Protein AF-A0A452QUZ2-F1 (afdb_monomer_lite)

Structure (mmCIF, N/CA/C/O backbone):
data_AF-A0A452QUZ2-F1
#
_entry.id   AF-A0A452QUZ2-F1
#
loop_
_atom_site.group_PDB
_atom_site.id
_atom_site.type_symbol
_atom_site.label_atom_id
_atom_site.label_alt_id
_atom_site.label_comp_id
_atom_site.label_asym_id
_atom_site.label_entity_id
_atom_site.label_seq_id
_atom_site.pdbx_PDB_ins_code
_atom_site.Cartn_x
_atom_site.Cartn_y
_atom_site.Cartn_z
_atom_site.occupancy
_atom_site.B_iso_or_equiv
_atom_site.auth_seq_id
_atom_site.auth_comp_id
_atom_site.auth_asym_id
_atom_site.auth_atom_id
_atom_site.pdbx_PDB_model_num
ATOM 1 N N . VAL A 1 1 ? -25.280 5.004 3.670 1.00 51.22 1 VAL A N 1
ATOM 2 C CA . VAL A 1 1 ? -24.008 4.289 3.932 1.00 51.22 1 VAL A CA 1
ATOM 3 C C . VAL A 1 1 ? -24.316 3.047 4.763 1.00 51.22 1 VAL A C 1
ATOM 5 O O . VAL A 1 1 ? -24.895 3.190 5.831 1.00 51.22 1 VAL A O 1
ATOM 8 N N . ALA A 1 2 ? -24.003 1.850 4.257 1.00 71.50 2 ALA A N 1
ATOM 9 C CA . ALA A 1 2 ? -24.338 0.555 4.874 1.00 71.50 2 ALA A CA 1
ATOM 10 C C . ALA A 1 2 ? -23.272 0.028 5.867 1.00 71.50 2 ALA A C 1
ATOM 12 O O . ALA A 1 2 ? -23.373 -1.095 6.349 1.00 71.50 2 ALA A O 1
ATOM 13 N N . THR A 1 3 ? -22.250 0.828 6.191 1.00 80.44 3 THR A N 1
ATOM 14 C CA . THR A 1 3 ? -21.077 0.397 6.977 1.00 80.44 3 THR A CA 1
ATOM 15 C C . THR A 1 3 ? -21.368 0.127 8.454 1.00 80.44 3 THR A C 1
ATOM 17 O O . THR A 1 3 ? -20.580 -0.557 9.098 1.00 80.44 3 THR A O 1
ATOM 20 N N . PHE A 1 4 ? -22.494 0.620 8.981 1.00 86.00 4 PHE A N 1
ATOM 21 C CA . PHE A 1 4 ? -22.922 0.415 10.372 1.00 86.00 4 PHE A CA 1
ATOM 22 C C . PHE A 1 4 ? -23.740 -0.867 10.589 1.00 86.00 4 PHE A C 1
ATOM 24 O O . PHE A 1 4 ? -24.159 -1.145 11.713 1.00 86.00 4 PHE A O 1
ATOM 31 N N . ALA A 1 5 ? -24.001 -1.645 9.535 1.00 89.69 5 ALA A N 1
ATOM 32 C CA . ALA A 1 5 ? -24.696 -2.917 9.671 1.00 89.69 5 ALA A CA 1
ATOM 33 C C . ALA A 1 5 ? -23.846 -3.923 10.464 1.00 89.69 5 ALA A C 1
ATOM 35 O O . ALA A 1 5 ? -22.633 -4.014 10.276 1.00 89.69 5 ALA A O 1
ATOM 36 N N . LEU A 1 6 ? -24.490 -4.738 11.308 1.00 88.56 6 LEU A N 1
ATOM 37 C CA . LEU A 1 6 ? -23.801 -5.771 12.097 1.00 88.56 6 LEU A CA 1
ATOM 38 C C . LEU A 1 6 ? -23.130 -6.846 11.229 1.00 88.56 6 LEU A C 1
ATOM 40 O O . LEU A 1 6 ? -22.200 -7.500 11.684 1.00 88.56 6 LEU A O 1
ATOM 44 N N . THR A 1 7 ? -23.555 -7.000 9.975 1.00 90.75 7 THR A N 1
ATOM 45 C CA . THR A 1 7 ? -22.904 -7.870 8.984 1.00 90.75 7 THR A CA 1
ATOM 46 C C . THR A 1 7 ? -21.506 -7.389 8.581 1.00 90.75 7 THR A C 1
ATOM 48 O O . THR A 1 7 ? -20.753 -8.164 8.005 1.00 90.75 7 THR A O 1
ATOM 51 N N . ASN A 1 8 ? -21.149 -6.141 8.898 1.00 92.00 8 ASN A N 1
ATOM 52 C CA . ASN A 1 8 ? -19.832 -5.540 8.677 1.00 92.00 8 ASN A CA 1
ATOM 53 C C . ASN A 1 8 ? -19.102 -5.241 10.005 1.00 92.00 8 ASN A C 1
ATOM 55 O O . ASN A 1 8 ? -18.219 -4.387 10.067 1.00 92.00 8 ASN A O 1
ATOM 59 N N . ALA A 1 9 ? -19.500 -5.895 11.101 1.00 91.38 9 ALA A N 1
ATOM 60 C CA . ALA A 1 9 ? -18.928 -5.670 12.422 1.00 91.38 9 ALA A CA 1
ATOM 61 C C . ALA A 1 9 ? -18.363 -6.966 13.012 1.00 91.38 9 ALA A C 1
ATOM 63 O O . ALA A 1 9 ? -19.002 -8.015 12.975 1.00 91.38 9 ALA A O 1
ATOM 64 N N . ALA A 1 10 ? -17.185 -6.865 13.628 1.00 92.88 10 ALA A N 1
ATOM 65 C CA . ALA A 1 10 ? -16.580 -7.937 14.409 1.00 92.88 10 ALA A CA 1
ATOM 66 C C . ALA A 1 10 ? -16.364 -7.465 15.859 1.00 92.88 10 ALA A C 1
ATOM 68 O O . ALA A 1 10 ? -15.889 -6.343 16.071 1.00 92.88 10 ALA A O 1
ATOM 69 N N . PRO A 1 11 ? -16.712 -8.277 16.873 1.00 93.94 11 PRO A N 1
ATOM 70 C CA . PRO A 1 11 ? -16.519 -7.894 18.266 1.00 93.94 11 PRO A CA 1
ATOM 71 C C . PRO A 1 11 ? -15.028 -7.912 18.617 1.00 93.94 11 PRO A C 1
ATOM 73 O O . PRO A 1 11 ? -14.370 -8.933 18.477 1.00 93.94 11 PRO A O 1
ATOM 76 N N . MET A 1 12 ? -14.494 -6.794 19.106 1.00 92.38 12 MET A N 1
ATOM 77 C CA . MET A 1 12 ? -13.079 -6.639 19.465 1.00 92.38 12 MET A CA 1
ATOM 78 C C . MET A 1 12 ? -12.947 -5.959 20.828 1.00 92.38 12 MET A C 1
ATOM 80 O O . MET A 1 12 ? -13.803 -5.151 21.203 1.00 92.38 12 MET A O 1
ATOM 84 N N . SER A 1 13 ? -11.869 -6.246 21.564 1.00 91.00 13 SER A N 1
ATOM 85 C CA . SER A 1 13 ? -11.554 -5.484 22.776 1.00 91.00 13 SER A CA 1
ATOM 86 C C . SER A 1 13 ? -11.255 -4.016 22.417 1.00 91.00 13 SER A C 1
ATOM 88 O O . SER A 1 13 ? -10.804 -3.729 21.301 1.00 91.00 13 SER A O 1
ATOM 90 N N . PRO A 1 14 ? -11.499 -3.055 23.329 1.00 92.00 14 PRO A N 1
ATOM 91 C CA . PRO A 1 14 ? -11.233 -1.645 23.053 1.00 92.00 14 PRO A CA 1
ATOM 92 C C . PRO A 1 14 ? -9.780 -1.365 22.656 1.00 92.00 14 PRO A C 1
ATOM 94 O O . PRO A 1 14 ? -9.559 -0.606 21.713 1.00 92.00 14 PRO A O 1
ATOM 97 N N . SER A 1 15 ? -8.819 -2.010 23.327 1.00 89.94 15 SER A N 1
ATOM 98 C CA . SER A 1 15 ? -7.387 -1.888 23.034 1.00 89.94 15 SER A CA 1
ATOM 99 C C . SER A 1 15 ? -7.060 -2.408 21.636 1.00 89.94 15 SER A C 1
ATOM 101 O O . SER A 1 15 ? -6.477 -1.687 20.829 1.00 89.94 15 SER A O 1
ATOM 103 N N . PHE A 1 16 ? -7.501 -3.623 21.306 1.00 92.50 16 PHE A N 1
ATOM 104 C CA . PHE A 1 16 ? -7.228 -4.238 20.010 1.00 92.50 16 PHE A CA 1
ATOM 105 C C . PHE A 1 16 ? -7.840 -3.445 18.854 1.00 92.50 16 PHE A C 1
ATOM 107 O O . PHE A 1 16 ? -7.164 -3.155 17.871 1.00 92.50 16 PHE A O 1
ATOM 114 N N . ARG A 1 17 ? -9.090 -2.991 19.009 1.00 93.25 17 ARG A N 1
ATOM 115 C CA . ARG A 1 17 ? -9.762 -2.146 18.014 1.00 93.25 17 ARG A CA 1
ATOM 116 C C . ARG A 1 17 ? -9.003 -0.842 17.759 1.00 93.25 17 ARG A C 1
ATOM 118 O O . ARG A 1 17 ? -8.910 -0.415 16.614 1.00 93.25 17 ARG A O 1
ATOM 125 N N . GLN A 1 18 ? -8.503 -0.188 18.809 1.00 91.94 18 GLN A N 1
ATOM 126 C CA . GLN A 1 18 ? -7.741 1.056 18.673 1.00 91.94 18 GLN A CA 1
ATOM 127 C C . GLN A 1 18 ? -6.399 0.830 17.971 1.00 91.94 18 GLN A C 1
ATOM 129 O O . GLN A 1 18 ? -6.061 1.608 17.079 1.00 91.94 18 GLN A O 1
ATOM 134 N N . ARG A 1 19 ? -5.671 -0.237 18.330 1.00 92.31 19 ARG A N 1
ATOM 135 C CA . ARG A 1 19 ? -4.403 -0.608 17.681 1.00 92.31 19 ARG A CA 1
ATOM 136 C C . ARG A 1 19 ? -4.607 -0.914 16.199 1.00 92.31 19 ARG A C 1
ATOM 138 O O . ARG A 1 19 ? -3.995 -0.254 15.365 1.00 92.31 19 ARG A O 1
ATOM 145 N N . TRP A 1 20 ? -5.549 -1.802 15.880 1.00 93.00 20 TRP A N 1
ATOM 146 C CA . TRP A 1 20 ? -5.894 -2.149 14.500 1.00 93.00 20 TRP A CA 1
ATOM 147 C C . TRP A 1 20 ? -6.276 -0.920 13.675 1.00 93.00 20 TRP A C 1
ATOM 149 O O . TRP A 1 20 ? -5.729 -0.702 12.599 1.00 93.00 20 TRP A O 1
ATOM 159 N N . TYR A 1 21 ? -7.166 -0.069 14.198 1.00 93.00 21 TYR A N 1
ATOM 160 C CA . TYR A 1 21 ? -7.601 1.135 13.490 1.00 93.00 21 TYR A CA 1
ATOM 161 C C . TYR A 1 21 ? -6.446 2.110 13.237 1.00 93.00 21 TYR A C 1
ATOM 163 O O . TYR A 1 21 ? -6.312 2.629 12.132 1.00 93.00 21 TYR A O 1
ATOM 171 N N . ARG A 1 22 ? -5.590 2.345 14.239 1.00 93.25 22 ARG A N 1
ATOM 172 C CA . ARG A 1 22 ? -4.429 3.232 14.105 1.00 93.25 22 ARG A CA 1
ATOM 173 C C . ARG A 1 22 ? -3.442 2.707 13.063 1.00 93.25 22 ARG A C 1
ATOM 175 O O . ARG A 1 22 ? -3.016 3.474 12.200 1.00 93.25 22 ARG A O 1
ATOM 182 N N . ASN A 1 23 ? -3.100 1.423 13.140 1.00 93.38 23 ASN A N 1
ATOM 183 C CA . ASN A 1 23 ? -2.165 0.786 12.218 1.00 93.38 23 ASN A CA 1
ATOM 184 C C . ASN A 1 23 ? -2.713 0.797 10.792 1.00 93.38 23 ASN A C 1
ATOM 186 O O . ASN A 1 23 ? -2.015 1.224 9.877 1.00 93.38 23 ASN A O 1
ATOM 190 N N . LEU A 1 24 ? -3.979 0.418 10.607 1.00 92.69 24 LEU A N 1
ATOM 191 C CA . LEU A 1 24 ? -4.619 0.450 9.297 1.00 92.69 24 LEU A CA 1
ATOM 192 C C . LEU A 1 24 ? -4.678 1.852 8.703 1.00 92.69 24 LEU A C 1
ATOM 194 O O . LEU A 1 24 ? -4.318 2.016 7.543 1.00 92.69 24 LEU A O 1
ATOM 198 N N . ASN A 1 25 ? -5.115 2.855 9.469 1.00 94.19 25 ASN A N 1
ATOM 199 C CA . ASN A 1 25 ? -5.212 4.222 8.956 1.00 94.19 25 ASN A CA 1
ATOM 200 C C . ASN A 1 25 ? -3.839 4.725 8.503 1.00 94.19 25 ASN A C 1
ATOM 202 O O . ASN A 1 25 ? -3.689 5.275 7.418 1.00 94.19 25 ASN A O 1
ATOM 206 N N . SER A 1 26 ? -2.818 4.433 9.307 1.00 94.06 26 SER A N 1
ATOM 207 C CA . SER A 1 26 ? -1.433 4.714 8.971 1.00 94.06 26 SER A CA 1
ATOM 208 C C . SER A 1 26 ? -0.970 3.999 7.699 1.00 94.06 26 SER A C 1
ATOM 210 O O . SER A 1 26 ? -0.341 4.625 6.852 1.00 94.06 26 SER A O 1
ATOM 212 N N . LEU A 1 27 ? -1.249 2.701 7.552 1.00 94.44 27 LEU A N 1
ATOM 213 C CA . LEU A 1 27 ? -0.875 1.951 6.353 1.00 94.44 27 LEU A CA 1
ATOM 214 C C . LEU A 1 27 ? -1.589 2.485 5.112 1.00 94.44 27 LEU A C 1
ATOM 216 O O . LEU A 1 27 ? -0.960 2.622 4.069 1.00 94.44 27 LEU A O 1
ATOM 220 N N . MET A 1 28 ? -2.869 2.836 5.218 1.00 93.69 28 MET A N 1
ATOM 221 C CA . MET A 1 28 ? -3.624 3.410 4.104 1.00 93.69 28 MET A CA 1
ATOM 222 C C . MET A 1 28 ? -3.042 4.754 3.668 1.00 93.69 28 MET A C 1
ATOM 224 O O . MET A 1 28 ? -2.712 4.926 2.497 1.00 93.69 28 MET A O 1
ATOM 228 N N . GLU A 1 29 ? -2.855 5.679 4.609 1.00 94.06 29 GLU A N 1
ATOM 229 C CA . GLU A 1 29 ? -2.399 7.041 4.316 1.00 94.06 29 GLU A CA 1
ATOM 230 C C . GLU A 1 29 ? -0.922 7.104 3.911 1.00 94.06 29 GLU A C 1
ATOM 232 O O . GLU A 1 29 ? -0.570 7.849 2.998 1.00 94.06 29 GLU A O 1
ATOM 237 N N . ARG A 1 30 ? -0.050 6.338 4.582 1.00 94.62 30 ARG A N 1
ATOM 238 C CA . ARG A 1 30 ? 1.408 6.432 4.405 1.00 94.62 30 ARG A CA 1
ATOM 239 C C . ARG A 1 30 ? 1.974 5.431 3.398 1.00 94.62 30 ARG A C 1
ATOM 241 O O . ARG A 1 30 ? 3.025 5.710 2.827 1.00 94.62 30 ARG A O 1
ATOM 248 N N . ALA A 1 31 ? 1.318 4.287 3.174 1.00 92.44 31 ALA A N 1
ATOM 249 C CA . ALA A 1 31 ? 1.866 3.203 2.353 1.00 92.44 31 ALA A CA 1
ATOM 250 C C . ALA A 1 31 ? 0.998 2.856 1.136 1.00 92.44 31 ALA A C 1
ATOM 252 O O . ALA A 1 31 ? 1.455 2.968 0.004 1.00 92.44 31 ALA A O 1
ATOM 253 N N . LEU A 1 32 ? -0.251 2.439 1.340 1.00 93.69 32 LEU A N 1
ATOM 254 C CA . LEU A 1 32 ? -1.040 1.782 0.296 1.00 93.69 32 LEU A CA 1
ATOM 255 C C . LEU A 1 32 ? -1.571 2.772 -0.748 1.00 93.69 32 LEU A C 1
ATOM 257 O O . LEU A 1 32 ? -1.331 2.575 -1.940 1.00 93.69 32 LEU A O 1
ATOM 261 N N . SER A 1 33 ? -2.226 3.859 -0.328 1.00 93.38 33 SER A N 1
ATOM 262 C CA . SER A 1 33 ? -2.765 4.858 -1.263 1.00 93.38 33 SER A CA 1
ATOM 263 C C . SER A 1 33 ? -1.669 5.591 -2.054 1.00 93.38 33 SER A C 1
ATOM 265 O O . SER A 1 33 ? -1.792 5.681 -3.280 1.00 93.38 33 SER A O 1
ATOM 267 N N . PRO A 1 34 ? -0.553 6.050 -1.442 1.00 92.06 34 PRO A N 1
ATOM 268 C CA . PRO A 1 34 ? 0.525 6.710 -2.186 1.00 92.06 34 PRO A CA 1
ATOM 269 C C . PRO A 1 34 ? 1.185 5.814 -3.240 1.00 92.06 34 PRO A C 1
ATOM 271 O O . PRO A 1 34 ? 1.594 6.301 -4.291 1.00 92.06 34 PRO A O 1
ATOM 274 N N . GLN A 1 35 ? 1.270 4.504 -2.988 1.00 90.19 35 GLN A N 1
ATOM 275 C CA . GLN A 1 35 ? 1.869 3.541 -3.920 1.00 90.19 35 GLN A CA 1
ATOM 276 C C . GLN A 1 35 ? 0.860 2.976 -4.937 1.00 90.19 35 GLN A C 1
ATOM 278 O O . GLN A 1 35 ? 1.209 2.105 -5.744 1.00 90.19 35 GLN A O 1
ATOM 283 N N . CYS A 1 36 ? -0.380 3.478 -4.936 1.00 90.56 36 CYS A N 1
ATOM 284 C CA . CYS A 1 36 ? -1.439 3.046 -5.841 1.00 90.56 36 CYS A CA 1
ATOM 285 C C . CYS A 1 36 ? -2.226 4.211 -6.454 1.00 90.56 36 CYS A C 1
ATOM 287 O O . CYS A 1 36 ? -3.427 4.339 -6.237 1.00 90.56 36 CYS A O 1
ATOM 289 N N . ALA A 1 37 ? -1.543 5.081 -7.206 1.00 85.69 37 ALA A N 1
ATOM 290 C CA . ALA A 1 37 ? -2.170 6.199 -7.926 1.00 85.69 37 ALA A CA 1
ATOM 291 C C . ALA A 1 37 ? -3.067 7.091 -7.035 1.00 85.69 37 ALA A C 1
ATOM 293 O O . ALA A 1 37 ? -4.111 7.568 -7.463 1.00 85.69 37 ALA A O 1
ATOM 294 N N . GLY A 1 38 ? -2.678 7.295 -5.771 1.00 83.19 38 GLY A N 1
ATOM 295 C CA . GLY A 1 38 ? -3.468 8.073 -4.810 1.00 83.19 38 GLY A CA 1
ATOM 296 C C . GLY A 1 38 ? -4.661 7.325 -4.201 1.00 83.19 38 GLY A C 1
ATOM 297 O O . GLY A 1 38 ? -5.407 7.922 -3.433 1.00 83.19 38 GLY A O 1
ATOM 298 N N . GLY A 1 39 ? -4.813 6.029 -4.483 1.00 86.44 39 GLY A N 1
ATOM 299 C CA . GLY A 1 39 ? -5.874 5.159 -3.971 1.00 86.44 39 GLY A CA 1
ATOM 300 C C . GLY A 1 39 ? -6.973 4.822 -4.983 1.00 86.44 39 GLY A C 1
ATOM 301 O O . GLY A 1 39 ? -7.825 4.000 -4.665 1.00 86.44 39 GLY A O 1
ATOM 302 N N . GLU A 1 40 ? -6.951 5.402 -6.187 1.00 88.00 40 GLU A N 1
ATOM 303 C CA . GLU A 1 40 ? -7.998 5.200 -7.207 1.00 88.00 40 GLU A CA 1
ATOM 304 C C . GLU A 1 40 ? -8.086 3.740 -7.690 1.00 88.00 40 GLU A C 1
ATOM 306 O O . GLU A 1 40 ? -9.178 3.209 -7.877 1.00 88.00 40 GLU A O 1
ATOM 311 N N . ASP A 1 41 ? -6.938 3.064 -7.807 1.00 90.31 41 ASP A N 1
ATOM 312 C CA . ASP A 1 41 ? -6.841 1.666 -8.256 1.00 90.31 41 ASP A CA 1
ATOM 313 C C . ASP A 1 41 ? -6.608 0.679 -7.093 1.00 90.31 41 ASP A C 1
ATOM 315 O O . ASP A 1 41 ? -6.137 -0.447 -7.303 1.00 90.31 41 ASP A O 1
ATOM 319 N N . LEU A 1 42 ? -6.871 1.110 -5.851 1.00 93.06 42 LEU A N 1
ATOM 320 C CA . LEU A 1 42 ? -6.631 0.321 -4.644 1.00 93.06 42 LEU A CA 1
ATOM 321 C C . LEU A 1 42 ? -7.881 -0.471 -4.245 1.00 93.06 42 LEU A C 1
ATOM 323 O O . LEU A 1 42 ? -8.904 0.079 -3.841 1.00 93.06 42 LEU A O 1
ATOM 327 N N . TYR A 1 43 ? -7.757 -1.793 -4.262 1.00 93.12 43 TYR A N 1
ATOM 328 C CA . TYR A 1 43 ? -8.792 -2.733 -3.852 1.00 93.12 43 TYR A CA 1
ATOM 329 C C . TYR A 1 43 ? -8.421 -3.389 -2.530 1.00 93.12 43 TYR A C 1
ATOM 331 O O . TYR A 1 43 ? -7.307 -3.883 -2.347 1.00 93.12 43 TYR A O 1
ATOM 339 N N . ILE A 1 44 ? -9.378 -3.416 -1.607 1.00 94.31 44 ILE A N 1
ATOM 340 C CA . ILE A 1 44 ? -9.175 -3.916 -0.250 1.00 94.31 44 ILE A CA 1
ATOM 341 C C . ILE A 1 44 ? -10.182 -5.021 0.033 1.00 94.31 44 ILE A C 1
ATOM 343 O O . ILE A 1 44 ? -11.387 -4.857 -0.161 1.00 94.31 44 ILE A O 1
ATOM 347 N N . VAL A 1 45 ? -9.679 -6.128 0.563 1.00 94.62 45 VAL A N 1
ATOM 348 C CA . VAL A 1 45 ? -10.478 -7.192 1.162 1.00 94.62 45 VAL A CA 1
ATOM 349 C C . VAL A 1 45 ? -10.025 -7.328 2.604 1.00 94.62 45 VAL A C 1
ATOM 351 O O . VAL A 1 45 ? -8.835 -7.377 2.882 1.00 94.62 45 VAL A O 1
ATOM 354 N N . THR A 1 46 ? -10.952 -7.373 3.549 1.00 95.12 46 THR A N 1
ATOM 355 C CA . THR A 1 46 ? -10.615 -7.523 4.966 1.00 95.12 46 THR A CA 1
ATOM 356 C C . THR A 1 46 ? -11.561 -8.507 5.621 1.00 95.12 46 THR A C 1
ATOM 358 O O . THR A 1 46 ? -12.680 -8.725 5.153 1.00 95.12 46 THR A O 1
ATOM 361 N N . GLY A 1 47 ? -11.103 -9.116 6.704 1.00 95.12 47 GLY A N 1
ATOM 362 C CA . GLY A 1 47 ? -11.898 -10.064 7.451 1.00 95.12 47 GLY A CA 1
ATOM 363 C C . GLY A 1 47 ? -11.316 -10.356 8.821 1.00 95.12 47 GLY A C 1
ATOM 364 O O . GLY A 1 47 ? -10.308 -9.796 9.252 1.00 95.12 47 GLY A O 1
ATOM 365 N N . ALA A 1 48 ? -11.991 -11.266 9.510 1.00 95.12 48 ALA A N 1
ATOM 366 C CA . ALA A 1 48 ? -11.615 -11.742 10.826 1.00 95.12 48 ALA A CA 1
ATOM 367 C C . ALA A 1 48 ? -11.526 -13.268 10.810 1.00 95.12 48 ALA A C 1
ATOM 369 O O . ALA A 1 48 ? -12.382 -13.940 10.233 1.00 95.12 48 ALA A O 1
ATOM 370 N N . VAL A 1 49 ? -10.504 -13.811 11.463 1.00 95.38 49 VAL A N 1
ATOM 371 C CA . VAL A 1 49 ? -10.390 -15.245 11.727 1.00 95.38 49 VAL A CA 1
ATOM 372 C C . VAL A 1 49 ? -11.083 -15.523 13.061 1.00 95.38 49 VAL A C 1
ATOM 374 O O . VAL A 1 49 ? -10.677 -14.950 14.076 1.00 95.38 49 VAL A O 1
ATOM 377 N N . PRO A 1 50 ? -12.140 -16.351 13.102 1.00 94.81 50 PRO A N 1
ATOM 378 C CA . PRO A 1 50 ? -12.868 -16.617 14.336 1.00 94.81 50 PRO A CA 1
ATOM 379 C C . PRO A 1 50 ? -11.997 -17.387 15.337 1.00 94.81 50 PRO A C 1
ATOM 381 O O . PRO A 1 50 ? -11.220 -18.257 14.953 1.00 94.81 50 PRO A O 1
ATOM 384 N N . SER A 1 51 ? -12.150 -17.083 16.627 1.00 93.06 51 SER A N 1
ATOM 385 C CA . SER A 1 51 ? -11.639 -17.926 17.714 1.00 93.06 51 SER A CA 1
ATOM 386 C C . SER A 1 51 ? -12.742 -18.824 18.282 1.00 93.06 51 SER A C 1
ATOM 388 O O . SER A 1 51 ? -13.923 -18.661 17.972 1.00 93.06 51 SER A O 1
ATOM 390 N N . GLU A 1 52 ? -12.365 -19.712 19.201 1.00 92.75 52 GLU A N 1
ATOM 391 C CA . GLU A 1 52 ? -13.314 -20.511 19.987 1.00 92.75 52 GLU A CA 1
ATOM 392 C C . GLU A 1 52 ? -14.176 -19.665 20.942 1.00 92.75 52 GLU A C 1
ATOM 394 O O . GLU A 1 52 ? -15.241 -20.096 21.385 1.00 92.75 52 GLU A O 1
ATOM 399 N N . ARG A 1 53 ? -13.749 -18.437 21.273 1.00 92.38 53 ARG A N 1
ATOM 400 C CA . ARG A 1 53 ? -14.501 -17.557 22.176 1.00 92.38 53 ARG A CA 1
ATOM 401 C C . ARG A 1 53 ? -15.684 -16.949 21.436 1.00 92.38 53 ARG A C 1
ATOM 403 O O . ARG A 1 53 ? -15.509 -16.336 20.386 1.00 92.38 53 ARG A O 1
ATOM 410 N N . LYS A 1 54 ? -16.882 -17.036 22.014 1.00 94.62 54 LYS A N 1
ATOM 411 C CA . LYS A 1 54 ? -18.110 -16.476 21.433 1.00 94.62 54 LYS A CA 1
ATOM 412 C C . LYS A 1 54 ? -18.793 -15.509 22.392 1.00 94.62 54 LYS A C 1
ATOM 414 O O . LYS A 1 54 ? -18.905 -15.759 23.587 1.00 94.62 54 LYS A O 1
ATOM 419 N N . LEU A 1 55 ? -19.285 -14.400 21.853 1.00 92.56 55 LEU A N 1
ATOM 420 C CA . LEU A 1 55 ? -20.153 -13.468 22.552 1.00 92.56 55 LEU A CA 1
ATOM 421 C C . LEU A 1 55 ? -21.584 -14.010 22.523 1.00 92.56 55 LEU A C 1
ATOM 423 O O . LEU A 1 55 ? -22.181 -14.151 21.448 1.00 92.56 55 LEU A O 1
ATOM 427 N N . LYS A 1 56 ? -22.127 -14.297 23.712 1.00 92.50 56 LYS A N 1
ATOM 428 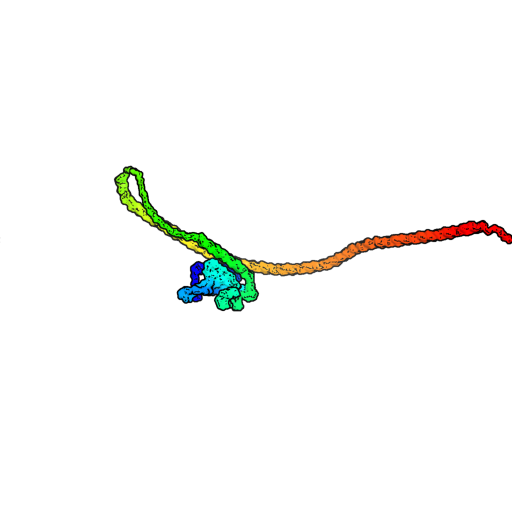C CA . LYS A 1 56 ? -23.474 -14.865 23.900 1.00 92.50 56 LYS A CA 1
ATOM 429 C C . LYS A 1 56 ? -23.720 -16.113 23.034 1.00 92.50 56 LYS A C 1
ATOM 431 O O . LYS A 1 56 ? -24.797 -16.243 22.460 1.00 92.50 56 LYS A O 1
ATOM 436 N N . ASP A 1 57 ? -22.690 -16.939 22.845 1.00 91.50 57 ASP A N 1
ATOM 437 C CA . ASP A 1 57 ? -22.700 -18.164 22.024 1.00 91.50 57 ASP A CA 1
ATOM 438 C C . ASP A 1 57 ? -23.128 -17.996 20.554 1.00 91.50 57 ASP A C 1
ATOM 440 O O . ASP A 1 57 ? -23.349 -18.979 19.850 1.00 91.50 57 ASP A O 1
ATOM 444 N N . ARG A 1 58 ? -23.208 -16.756 20.052 1.00 92.81 58 ARG A N 1
ATOM 445 C CA . ARG A 1 58 ? -23.694 -16.447 18.695 1.00 92.81 58 ARG A CA 1
ATOM 446 C C . ARG A 1 58 ? -22.619 -15.888 17.779 1.00 92.81 58 ARG A C 1
ATOM 448 O O . ARG A 1 58 ? -22.557 -16.271 16.618 1.00 92.81 58 ARG A O 1
ATOM 455 N N . VAL A 1 59 ? -21.787 -14.978 18.285 1.00 94.62 59 VAL A N 1
ATOM 456 C CA . VAL A 1 59 ? -20.800 -14.257 17.466 1.00 94.62 59 VAL A CA 1
ATOM 457 C C . VAL A 1 59 ? -19.402 -14.582 17.963 1.00 94.62 59 VAL A C 1
ATOM 459 O O . VAL A 1 59 ? -19.083 -14.288 19.111 1.00 94.62 59 VAL A O 1
ATOM 462 N N . ALA A 1 60 ? -18.567 -15.185 17.120 1.00 94.88 60 ALA A N 1
ATOM 463 C CA . ALA A 1 60 ? -17.183 -15.472 17.478 1.00 94.88 60 ALA A CA 1
ATOM 464 C C . ALA A 1 60 ? -16.379 -14.175 17.649 1.00 94.88 60 ALA A C 1
ATOM 466 O O . ALA A 1 60 ? -16.450 -13.265 16.822 1.00 94.88 60 ALA A O 1
ATOM 467 N N . VAL A 1 61 ? -15.605 -14.103 18.728 1.00 94.44 61 VAL A N 1
ATOM 468 C CA . VAL A 1 61 ? -14.581 -13.078 18.923 1.00 94.44 61 VAL A CA 1
ATOM 469 C C . VAL A 1 61 ? -13.382 -13.460 18.052 1.00 94.44 61 VAL A C 1
ATOM 471 O O . VAL A 1 61 ? -12.960 -14.618 18.112 1.00 94.44 61 VAL A O 1
ATOM 474 N N . PRO A 1 62 ? -12.834 -12.555 17.227 1.00 95.44 62 PRO A N 1
ATOM 475 C CA . PRO A 1 62 ? -11.708 -12.869 16.358 1.00 95.44 62 PRO A CA 1
ATOM 476 C C . PRO A 1 62 ? -10.456 -13.287 17.136 1.00 95.44 62 PRO A C 1
ATOM 478 O O . PRO A 1 62 ? -10.110 -12.666 18.140 1.00 95.44 62 PRO A O 1
ATOM 481 N N . ALA A 1 63 ? -9.761 -14.314 16.644 1.00 94.44 63 ALA A N 1
ATOM 482 C CA . ALA A 1 63 ? -8.392 -14.638 17.048 1.00 94.44 63 ALA A CA 1
ATOM 483 C C . ALA A 1 63 ? -7.386 -13.675 16.399 1.00 94.44 63 ALA A C 1
ATOM 485 O O . ALA A 1 63 ? -6.413 -13.262 17.029 1.00 94.44 63 ALA A O 1
ATOM 486 N N . SER A 1 64 ? -7.646 -13.306 15.147 1.00 94.75 64 SER A N 1
ATOM 487 C CA . SER A 1 64 ? -6.888 -12.323 14.381 1.00 94.75 64 SER A CA 1
ATOM 488 C C . SER A 1 64 ? -7.800 -11.611 13.386 1.00 94.75 64 SER A C 1
ATOM 490 O O . SER A 1 64 ? -8.879 -12.097 13.031 1.00 94.75 64 SER A O 1
ATOM 492 N N . VAL A 1 65 ? -7.372 -10.435 12.950 1.00 96.19 65 VAL A N 1
ATOM 493 C CA . VAL A 1 65 ? -7.968 -9.692 11.837 1.00 96.19 65 VAL A CA 1
ATOM 494 C C . VAL A 1 65 ? -6.939 -9.572 10.730 1.00 96.19 65 VAL A C 1
ATOM 496 O O . VAL A 1 65 ? -5.735 -9.610 10.983 1.00 96.19 65 VAL A O 1
ATOM 499 N N . TRP A 1 66 ? -7.409 -9.466 9.497 1.00 96.44 66 TRP A N 1
ATOM 500 C CA . TRP A 1 66 ? -6.536 -9.428 8.338 1.00 96.44 66 TRP A CA 1
ATOM 501 C C . TRP A 1 66 ? -7.057 -8.472 7.279 1.00 96.44 66 TRP A C 1
ATOM 503 O O . TRP A 1 66 ? -8.253 -8.173 7.194 1.00 96.44 66 TRP A O 1
ATOM 513 N N . LEU A 1 67 ? -6.138 -7.999 6.451 1.00 96.81 67 LEU A N 1
ATOM 514 C CA . LEU A 1 67 ? -6.412 -7.148 5.312 1.00 96.81 67 LEU A CA 1
ATOM 515 C C . LEU A 1 67 ? -5.532 -7.583 4.147 1.00 96.81 67 LEU A C 1
ATOM 517 O O . LEU A 1 67 ? -4.328 -7.723 4.294 1.00 96.81 67 LEU A O 1
ATOM 521 N N . ALA A 1 68 ? -6.132 -7.782 2.988 1.00 95.62 68 ALA A N 1
ATOM 522 C CA . ALA A 1 68 ? -5.449 -7.967 1.726 1.00 95.62 68 ALA A CA 1
ATOM 523 C C . ALA A 1 68 ? -5.676 -6.714 0.875 1.00 95.62 68 ALA A C 1
ATOM 525 O O . ALA A 1 68 ? -6.809 -6.249 0.734 1.00 95.62 68 ALA A O 1
ATOM 526 N N . ALA A 1 69 ? -4.600 -6.170 0.323 1.00 94.94 69 ALA A N 1
ATOM 527 C CA . ALA A 1 69 ? -4.611 -4.999 -0.538 1.00 94.94 69 ALA A CA 1
ATOM 528 C C . ALA A 1 69 ? -4.064 -5.369 -1.918 1.00 94.94 69 ALA A C 1
ATOM 530 O O . ALA A 1 69 ? -3.088 -6.111 -2.026 1.00 94.94 69 ALA A O 1
ATOM 531 N N . CYS A 1 70 ? -4.691 -4.837 -2.959 1.00 92.88 70 CYS A N 1
ATOM 532 C CA . CYS A 1 70 ? -4.363 -5.065 -4.360 1.00 92.88 70 CYS A CA 1
ATOM 533 C C . CYS A 1 70 ? -4.378 -3.726 -5.084 1.00 92.88 70 CYS A C 1
ATOM 535 O O . CYS A 1 70 ? -5.365 -2.998 -5.014 1.00 92.88 70 CYS A O 1
ATOM 537 N N . CYS A 1 71 ? -3.291 -3.408 -5.777 1.00 92.12 71 CYS A N 1
ATOM 538 C CA . CYS A 1 71 ? -3.225 -2.253 -6.654 1.00 92.12 71 CYS A CA 1
ATOM 539 C C . CYS A 1 71 ? -3.274 -2.697 -8.112 1.00 92.12 71 CYS A C 1
ATOM 541 O O . CYS A 1 71 ? -2.342 -3.355 -8.587 1.00 92.12 71 CYS A O 1
ATOM 543 N N . ALA A 1 72 ? -4.339 -2.326 -8.823 1.00 88.75 72 ALA A N 1
ATOM 544 C CA . ALA A 1 72 ? -4.542 -2.690 -10.227 1.00 88.75 72 ALA A CA 1
ATOM 545 C C . ALA A 1 72 ? -4.068 -1.599 -11.205 1.00 88.75 72 ALA A C 1
ATOM 547 O O . ALA A 1 72 ? -4.581 -1.499 -12.318 1.00 88.75 72 ALA A O 1
ATOM 548 N N . ALA A 1 73 ? -3.096 -0.779 -10.793 1.00 79.81 73 ALA A N 1
ATOM 549 C CA . ALA A 1 73 ? -2.625 0.347 -11.586 1.00 79.81 73 ALA A CA 1
ATOM 550 C C . ALA A 1 73 ? -1.994 -0.098 -12.928 1.00 79.81 73 ALA A C 1
ATOM 552 O O . ALA A 1 73 ? -1.262 -1.098 -12.982 1.00 79.81 73 ALA A O 1
ATOM 553 N N . PRO A 1 74 ? -2.217 0.658 -14.020 1.00 72.12 74 PRO A N 1
ATOM 554 C CA . PRO A 1 74 ? -1.613 0.372 -15.316 1.00 72.12 74 PRO A CA 1
ATOM 555 C C . PRO A 1 74 ? -0.082 0.503 -15.248 1.00 72.12 74 PRO A C 1
ATOM 557 O O . PRO A 1 74 ? 0.450 1.495 -14.753 1.00 72.12 74 PRO A O 1
ATOM 560 N N . GLY A 1 75 ? 0.636 -0.496 -15.771 1.00 67.25 75 GLY A N 1
ATOM 561 C CA . GLY A 1 75 ? 2.107 -0.516 -15.800 1.00 67.25 75 GLY A CA 1
ATOM 562 C C . GLY A 1 75 ? 2.788 -1.345 -14.704 1.00 67.25 75 GLY A C 1
ATOM 563 O O . GLY A 1 75 ? 4.013 -1.343 -14.647 1.00 67.25 75 GLY A O 1
ATOM 564 N N . GLY A 1 76 ? 2.028 -2.068 -13.875 1.00 74.19 76 GLY A N 1
ATOM 565 C CA . GLY A 1 76 ? 2.561 -3.016 -12.890 1.00 74.19 76 GLY A CA 1
ATOM 566 C C . GLY A 1 76 ? 1.764 -2.979 -11.590 1.00 74.19 76 GLY A C 1
ATOM 567 O O . GLY A 1 76 ? 1.747 -1.963 -10.898 1.00 74.19 76 GLY A O 1
ATOM 568 N N . GLY A 1 77 ? 1.090 -4.084 -11.271 1.00 86.19 77 GLY A N 1
ATOM 569 C CA . GLY A 1 77 ? 0.307 -4.221 -10.045 1.00 86.19 77 GLY A CA 1
ATOM 570 C C . GLY A 1 77 ? 1.114 -4.828 -8.900 1.00 86.19 77 GLY A C 1
ATOM 571 O O . GLY A 1 77 ? 2.151 -5.464 -9.100 1.00 86.19 77 GLY A O 1
ATOM 572 N N . TRP A 1 78 ? 0.609 -4.676 -7.684 1.00 90.25 78 TRP A N 1
ATOM 573 C CA . TRP A 1 78 ? 1.147 -5.343 -6.500 1.00 90.25 78 TRP A CA 1
ATOM 574 C C . TRP A 1 78 ? 0.006 -5.814 -5.608 1.00 90.25 78 TRP A C 1
ATOM 576 O O . TRP A 1 78 ? -1.106 -5.284 -5.671 1.00 90.25 78 TRP A O 1
ATOM 586 N N . ALA A 1 79 ? 0.281 -6.820 -4.781 1.00 92.50 79 ALA A N 1
ATOM 587 C CA . ALA A 1 79 ? -0.672 -7.288 -3.791 1.00 92.50 79 ALA A CA 1
ATOM 588 C C . ALA A 1 79 ? 0.044 -7.736 -2.520 1.00 92.50 79 ALA A C 1
ATOM 590 O O . ALA A 1 79 ? 1.064 -8.423 -2.578 1.00 92.50 79 ALA A O 1
ATOM 591 N N . MET A 1 80 ? -0.499 -7.347 -1.370 1.00 92.88 80 MET A N 1
ATOM 592 C CA . MET A 1 80 ? 0.069 -7.648 -0.057 1.00 92.88 80 MET A CA 1
ATOM 593 C C . MET A 1 80 ? -1.028 -7.996 0.942 1.00 92.88 80 MET A C 1
ATOM 595 O O . MET A 1 80 ? -2.167 -7.540 0.826 1.00 92.88 80 MET A O 1
ATOM 599 N N . GLY A 1 81 ? -0.675 -8.823 1.918 1.00 94.75 81 GLY A N 1
ATOM 600 C CA . GLY A 1 81 ? -1.511 -9.177 3.051 1.00 94.75 81 GLY A CA 1
ATOM 601 C C . GLY A 1 81 ? -0.955 -8.598 4.344 1.00 94.75 81 GLY A C 1
ATOM 602 O O . GLY A 1 81 ? 0.252 -8.455 4.509 1.00 94.75 81 GLY A O 1
ATOM 603 N N . PHE A 1 82 ? -1.851 -8.298 5.271 1.00 96.00 82 PHE A N 1
ATOM 604 C CA . PHE A 1 82 ? -1.544 -7.842 6.614 1.00 96.00 82 PHE A CA 1
ATOM 605 C C . PHE A 1 82 ? -2.385 -8.632 7.605 1.00 96.00 82 PHE A C 1
ATOM 607 O O . PHE A 1 82 ? -3.586 -8.814 7.385 1.00 96.00 82 PHE A O 1
ATOM 614 N N . VAL A 1 83 ? -1.783 -9.082 8.698 1.00 95.69 83 VAL A N 1
ATOM 615 C CA . VAL A 1 83 ? -2.462 -9.837 9.755 1.00 95.69 83 VAL A CA 1
ATOM 616 C C . VAL A 1 83 ? -2.122 -9.214 11.097 1.00 95.69 83 VAL A C 1
ATOM 618 O O . VAL A 1 83 ? -0.972 -8.891 11.361 1.00 95.69 83 VAL A O 1
ATOM 621 N N . GLN A 1 84 ? -3.115 -9.042 11.964 1.00 94.94 84 GLN A N 1
ATOM 622 C CA . GLN A 1 84 ? -2.875 -8.665 13.350 1.00 94.94 84 GLN A CA 1
ATOM 623 C C . GLN A 1 84 ? -3.625 -9.605 14.289 1.00 94.94 84 GLN A C 1
ATOM 625 O O . GLN A 1 84 ? -4.844 -9.783 14.198 1.00 94.94 84 GLN A O 1
ATOM 630 N N . HIS A 1 85 ? -2.882 -10.214 15.204 1.00 93.56 85 HIS A N 1
ATOM 631 C CA . HIS A 1 85 ? -3.416 -11.115 16.213 1.00 93.56 85 HIS A CA 1
ATOM 632 C C . HIS A 1 85 ? -4.011 -10.336 17.392 1.00 93.56 85 HIS A C 1
ATOM 634 O O . HIS A 1 85 ? -3.550 -9.255 17.753 1.00 93.56 85 HIS A O 1
ATOM 640 N N . ALA A 1 86 ? -5.055 -10.892 18.008 1.00 89.31 86 ALA A N 1
ATOM 641 C CA . ALA A 1 86 ? -5.793 -10.230 19.082 1.00 89.31 86 ALA A CA 1
ATOM 642 C C . ALA A 1 86 ? -5.068 -10.229 20.442 1.00 89.31 86 ALA A C 1
ATOM 644 O O . ALA A 1 86 ? -5.611 -9.684 21.406 1.00 89.31 86 ALA A O 1
ATOM 645 N N . ARG A 1 87 ? -3.884 -10.852 20.561 1.00 83.62 87 ARG A N 1
ATOM 646 C CA . ARG A 1 87 ? -3.141 -10.889 21.829 1.00 83.62 87 ARG A CA 1
ATOM 647 C C . ARG A 1 87 ? -2.448 -9.549 22.074 1.00 83.62 87 ARG A C 1
ATOM 649 O O . ARG A 1 87 ? -2.098 -8.812 21.148 1.00 83.62 87 ARG A O 1
ATOM 656 N N . ASP A 1 88 ? -2.280 -9.214 23.346 1.00 70.56 88 ASP A N 1
ATOM 657 C CA . ASP A 1 88 ? -1.538 -8.021 23.739 1.00 70.56 88 ASP A CA 1
ATOM 658 C C . ASP A 1 88 ? -0.043 -8.251 23.495 1.00 70.56 88 ASP A C 1
ATOM 660 O O . ASP A 1 88 ? 0.495 -9.288 23.878 1.00 70.56 88 ASP A O 1
ATOM 664 N N . GLY A 1 89 ? 0.607 -7.297 22.829 1.00 71.56 89 GLY A N 1
ATOM 665 C CA . GLY A 1 89 ? 1.997 -7.423 22.379 1.00 71.56 89 GLY A CA 1
ATOM 666 C C . GLY A 1 89 ? 2.150 -7.709 20.884 1.00 71.56 89 GLY A C 1
ATOM 667 O O . GLY A 1 89 ? 3.144 -7.300 20.290 1.00 71.56 89 GLY A O 1
ATOM 668 N N . ASP A 1 90 ? 1.150 -8.332 20.253 1.00 82.69 90 ASP A N 1
ATOM 669 C CA . ASP A 1 90 ? 1.245 -8.715 18.842 1.00 82.69 90 ASP A CA 1
ATOM 670 C C . ASP A 1 90 ? 1.124 -7.483 17.934 1.00 82.69 90 ASP A C 1
ATOM 672 O O . ASP A 1 90 ? 0.163 -6.709 18.033 1.00 82.69 90 ASP A O 1
ATOM 676 N N . VAL A 1 91 ? 2.105 -7.304 17.049 1.00 88.69 91 VAL A N 1
ATOM 677 C CA . VAL A 1 91 ? 2.137 -6.228 16.049 1.00 88.69 91 VAL A CA 1
ATOM 678 C C . VAL A 1 91 ? 1.455 -6.662 14.756 1.00 88.69 91 VAL A C 1
ATOM 680 O O . VAL A 1 91 ? 1.169 -7.840 14.549 1.00 88.69 91 VAL A O 1
ATOM 683 N N . ILE A 1 92 ? 1.171 -5.699 13.883 1.00 92.06 92 ILE A N 1
ATOM 684 C CA . ILE A 1 92 ? 0.716 -5.998 12.525 1.00 92.06 92 ILE A CA 1
ATOM 685 C C . ILE A 1 92 ? 1.846 -6.639 11.708 1.00 92.06 92 ILE A C 1
ATOM 687 O O . ILE A 1 92 ? 2.934 -6.084 11.606 1.00 92.06 92 ILE A O 1
ATOM 691 N N . GLU A 1 93 ? 1.584 -7.799 11.123 1.00 92.75 93 GLU A N 1
ATOM 692 C CA . GLU A 1 93 ? 2.516 -8.574 10.303 1.00 92.75 93 GLU A CA 1
ATOM 693 C C . GLU A 1 93 ? 2.180 -8.379 8.825 1.00 92.75 93 GLU A C 1
ATOM 695 O O . GLU A 1 93 ? 1.015 -8.490 8.437 1.00 92.75 93 GLU A O 1
ATOM 700 N N . ASP A 1 94 ? 3.182 -8.103 7.995 1.00 93.00 94 ASP A N 1
ATOM 701 C CA . ASP A 1 94 ? 3.075 -8.161 6.540 1.00 93.00 94 ASP A CA 1
ATOM 702 C C . ASP A 1 94 ? 3.356 -9.576 6.026 1.00 93.00 94 ASP A C 1
ATOM 704 O O . ASP A 1 94 ? 4.267 -10.270 6.471 1.00 93.00 94 ASP A O 1
ATOM 708 N N . VAL A 1 95 ? 2.548 -10.016 5.068 1.00 92.69 95 VAL A N 1
ATOM 709 C CA . VAL A 1 95 ? 2.671 -11.321 4.422 1.00 92.69 95 VAL A CA 1
ATOM 710 C C . VAL A 1 95 ? 2.376 -11.196 2.934 1.00 92.69 95 VAL A C 1
ATOM 712 O O . VAL A 1 95 ? 1.631 -10.326 2.479 1.00 92.69 95 VAL A O 1
ATOM 715 N N . MET A 1 96 ? 2.920 -12.113 2.142 1.00 90.56 96 MET A N 1
ATOM 716 C CA . MET A 1 96 ? 2.499 -12.260 0.751 1.00 90.56 96 MET A CA 1
ATOM 717 C C . MET A 1 96 ? 1.056 -12.770 0.700 1.00 90.56 96 MET A C 1
ATOM 719 O O . MET A 1 96 ? 0.658 -13.582 1.535 1.00 90.56 96 MET A O 1
ATOM 723 N N . VAL A 1 97 ? 0.280 -12.360 -0.307 1.00 91.56 97 VAL A N 1
ATOM 724 C CA . VAL A 1 97 ? -1.130 -12.783 -0.433 1.00 91.56 97 VAL A CA 1
ATOM 725 C C . VAL A 1 97 ? -1.266 -14.306 -0.454 1.00 91.56 97 VAL A C 1
ATOM 727 O O . VAL A 1 97 ? -2.103 -14.841 0.260 1.00 91.56 97 VAL A O 1
ATOM 730 N N . GLY A 1 98 ? -0.393 -15.021 -1.167 1.00 89.69 98 GLY A N 1
ATOM 731 C CA . GLY A 1 98 ? -0.419 -16.489 -1.180 1.00 89.69 98 GLY A CA 1
ATOM 732 C C . GLY A 1 98 ? -0.117 -17.140 0.179 1.00 89.69 98 GLY A C 1
ATOM 733 O O . GLY A 1 98 ? -0.586 -18.244 0.445 1.00 89.69 98 GLY A O 1
ATOM 734 N N . GLU A 1 99 ? 0.631 -16.472 1.063 1.00 91.69 99 GLU A N 1
ATOM 735 C CA . GLU A 1 99 ? 0.823 -16.935 2.444 1.00 91.69 99 GLU A CA 1
ATOM 736 C C . GLU A 1 99 ? -0.389 -16.584 3.311 1.00 91.69 99 GLU A C 1
ATOM 738 O O . GLU A 1 99 ? -0.849 -17.425 4.083 1.00 91.69 99 GLU A O 1
ATOM 743 N N . LEU A 1 100 ? -0.981 -15.399 3.119 1.00 94.12 100 LEU A N 1
ATOM 744 C CA . LEU A 1 100 ? -2.237 -15.025 3.767 1.00 94.12 100 LEU A CA 1
ATOM 745 C C . LEU A 1 100 ? -3.334 -16.056 3.475 1.00 94.12 100 LEU A C 1
ATOM 747 O O . LEU A 1 100 ? -3.965 -16.550 4.401 1.00 94.12 100 LEU A O 1
ATOM 751 N N . GLU A 1 101 ? -3.522 -16.452 2.216 1.00 93.81 101 GLU A N 1
ATOM 752 C CA . GLU A 1 101 ? -4.500 -17.476 1.824 1.00 93.81 101 GLU A CA 1
ATOM 753 C C . GLU A 1 101 ? -4.317 -18.794 2.588 1.00 93.81 101 GLU A C 1
ATOM 755 O O . GLU A 1 101 ? -5.299 -19.427 2.969 1.00 93.81 101 GLU A O 1
ATOM 760 N N . LYS A 1 102 ? -3.073 -19.203 2.862 1.00 93.81 102 LYS A N 1
ATOM 761 C CA . LYS A 1 102 ? -2.780 -20.418 3.638 1.00 93.81 102 LYS A CA 1
ATOM 762 C C . LYS A 1 102 ? -3.097 -20.258 5.124 1.00 93.81 102 LYS A C 1
ATOM 764 O O . LYS A 1 102 ? -3.454 -21.252 5.757 1.00 93.81 102 LYS A O 1
ATOM 769 N N . LEU A 1 103 ? -2.957 -19.046 5.664 1.00 92.38 103 LEU A N 1
ATOM 770 C CA . LEU A 1 103 ? -3.278 -18.712 7.055 1.00 92.38 103 LEU A CA 1
ATOM 771 C C . LEU A 1 103 ? -4.790 -18.611 7.297 1.00 92.38 103 LEU A C 1
ATOM 773 O O . LEU A 1 103 ? -5.253 -18.831 8.417 1.00 92.38 103 LEU A O 1
ATOM 777 N N . LEU A 1 104 ? -5.569 -18.274 6.267 1.00 94.56 104 LEU A N 1
ATOM 778 C CA . LEU A 1 104 ? -7.007 -18.080 6.399 1.00 94.56 104 LEU A CA 1
ATOM 779 C C . LEU A 1 104 ? -7.786 -19.407 6.470 1.00 94.56 104 LEU A C 1
ATOM 781 O O . LEU A 1 104 ? -7.482 -20.367 5.750 1.00 94.56 104 LEU A O 1
ATOM 785 N N . PRO A 1 105 ? -8.869 -19.457 7.271 1.00 91.25 105 PRO A N 1
ATOM 786 C CA . PRO A 1 105 ? -9.807 -20.570 7.237 1.00 91.25 105 PRO A CA 1
ATOM 787 C C . PRO A 1 105 ? -10.337 -20.785 5.819 1.00 91.25 105 PRO A C 1
ATOM 789 O O . PRO A 1 105 ? -10.626 -19.826 5.107 1.00 91.25 105 PRO A O 1
ATOM 792 N N . PHE A 1 106 ? -10.497 -22.048 5.423 1.00 90.06 106 PHE A N 1
ATOM 793 C CA . PHE A 1 106 ? -11.011 -22.456 4.106 1.00 90.06 106 PHE A CA 1
ATOM 794 C C . PHE A 1 106 ? -10.122 -22.124 2.898 1.00 90.06 106 PHE A C 1
ATOM 796 O O . PHE A 1 106 ? -10.501 -22.481 1.785 1.00 90.06 106 PHE A O 1
ATOM 803 N N . LYS A 1 107 ? -8.937 -21.529 3.102 1.00 91.69 107 LYS A N 1
ATOM 804 C CA . LYS A 1 107 ? -7.935 -21.257 2.056 1.00 91.69 107 LYS A CA 1
ATOM 805 C C . LYS A 1 107 ? -8.533 -20.578 0.813 1.00 91.69 107 LYS A C 1
ATOM 807 O O . LYS A 1 107 ? -8.512 -21.159 -0.278 1.00 91.69 107 LYS A O 1
ATOM 812 N N . PRO A 1 108 ? -9.134 -19.386 0.977 1.00 91.75 108 PRO A N 1
ATOM 813 C CA . PRO A 1 108 ? -9.743 -18.669 -0.132 1.00 91.75 108 PRO A CA 1
ATOM 814 C C . PRO A 1 108 ? -8.689 -18.298 -1.176 1.00 91.75 108 PRO A C 1
ATOM 816 O O . PRO A 1 108 ? -7.511 -18.181 -0.857 1.00 91.75 108 PRO A O 1
ATOM 819 N N . ARG A 1 109 ? -9.132 -18.069 -2.414 1.00 91.06 109 ARG A N 1
ATOM 820 C CA . ARG A 1 109 ? -8.310 -17.444 -3.455 1.00 91.06 109 ARG A CA 1
ATOM 821 C C . ARG A 1 109 ? -8.632 -15.956 -3.504 1.00 91.06 109 ARG A C 1
ATOM 823 O O . ARG A 1 109 ? -9.710 -15.572 -3.958 1.00 91.06 109 ARG A O 1
ATOM 830 N N . LEU A 1 110 ? -7.735 -15.137 -2.983 1.00 90.88 110 LEU A N 1
ATOM 831 C CA . LEU A 1 110 ? -7.833 -13.687 -2.965 1.00 90.88 110 LEU A CA 1
ATOM 832 C C . LEU A 1 110 ? -7.357 -13.130 -4.314 1.00 90.88 110 LEU A C 1
ATOM 834 O O . LEU A 1 110 ? -6.395 -13.615 -4.898 1.00 90.88 110 LEU A O 1
ATOM 838 N N . PHE A 1 111 ? -8.060 -12.113 -4.819 1.00 89.50 111 PHE A N 1
ATOM 839 C CA . PHE A 1 111 ? -7.738 -11.427 -6.081 1.00 89.50 111 PHE A CA 1
ATOM 840 C C . PHE A 1 111 ? -7.566 -12.361 -7.294 1.00 89.50 111 PHE A C 1
ATOM 842 O O . PHE A 1 111 ? -6.682 -12.189 -8.127 1.00 89.50 111 PHE A O 1
ATOM 849 N N . GLN A 1 112 ? -8.432 -13.367 -7.428 1.00 83.06 112 GLN A N 1
ATOM 850 C CA . GLN A 1 112 ? -8.341 -14.310 -8.540 1.00 83.06 112 GLN A CA 1
ATOM 851 C C . GLN A 1 112 ? -8.389 -13.589 -9.903 1.00 83.06 112 GLN A C 1
ATOM 853 O O . GLN A 1 112 ? -9.401 -12.997 -10.271 1.00 83.06 112 GLN A O 1
ATOM 858 N N . GLY A 1 113 ? -7.295 -13.687 -10.665 1.00 71.12 113 GLY A N 1
ATOM 859 C CA . GLY A 1 113 ? -7.194 -13.175 -12.033 1.00 71.12 113 GLY A CA 1
ATOM 860 C C . GLY A 1 113 ? -6.630 -11.760 -12.190 1.00 71.12 113 GLY A C 1
ATOM 861 O O . GLY A 1 113 ? -6.438 -11.371 -13.332 1.00 71.12 113 GLY A O 1
ATOM 862 N N . ASN A 1 114 ? -6.327 -11.023 -11.110 1.00 74.62 114 ASN A N 1
ATOM 863 C CA . ASN A 1 114 ? -5.733 -9.674 -11.150 1.00 74.62 114 ASN A CA 1
ATOM 864 C C . ASN A 1 114 ? -4.878 -9.391 -9.894 1.00 74.62 114 ASN A C 1
ATOM 866 O O . ASN A 1 114 ? -4.994 -10.094 -8.904 1.00 74.62 114 ASN A O 1
ATOM 870 N N . CYS A 1 115 ? -4.036 -8.346 -9.917 1.00 73.62 115 CYS A N 1
ATOM 871 C CA . CYS A 1 115 ? -3.158 -7.943 -8.801 1.00 73.62 115 CYS A CA 1
ATOM 872 C C . CYS A 1 115 ? -2.224 -9.044 -8.275 1.00 73.62 115 CYS A C 1
ATOM 874 O O . CYS A 1 115 ? -2.434 -9.621 -7.211 1.00 73.62 115 CYS A O 1
ATOM 876 N N . GLY A 1 116 ? -1.133 -9.272 -9.007 1.00 61.25 116 GLY A N 1
ATOM 877 C CA . GLY A 1 116 ? -0.092 -10.224 -8.621 1.00 61.25 116 GLY A CA 1
ATOM 878 C C . GLY A 1 116 ? -0.158 -11.530 -9.402 1.00 61.25 116 GLY A C 1
ATOM 879 O O . GLY A 1 116 ? -0.212 -12.607 -8.816 1.00 61.25 116 GLY A O 1
ATOM 880 N N . GLY A 1 117 ? -0.112 -11.421 -10.735 1.00 63.22 117 GLY A N 1
ATOM 881 C CA . GLY A 1 117 ? 0.349 -12.517 -11.589 1.00 63.22 117 GLY A CA 1
ATOM 882 C C . GLY A 1 117 ? 1.844 -12.806 -11.366 1.00 63.22 117 GLY A C 1
ATOM 883 O O . GLY A 1 117 ? 2.363 -12.674 -10.261 1.00 63.22 117 GLY A O 1
ATOM 884 N N . THR A 1 118 ? 2.574 -13.180 -12.415 1.00 55.81 118 THR A N 1
ATOM 885 C CA . THR A 1 118 ? 3.996 -13.566 -12.316 1.00 55.81 118 THR A CA 1
ATOM 886 C C . THR A 1 118 ? 4.972 -12.407 -12.074 1.00 55.81 118 THR A C 1
ATOM 888 O O . THR A 1 118 ? 6.104 -12.663 -11.678 1.00 55.81 118 THR A O 1
ATOM 891 N N . GLU A 1 119 ? 4.558 -11.151 -12.270 1.00 66.19 119 GLU A N 1
ATOM 892 C CA . GLU A 1 119 ? 5.410 -9.966 -12.094 1.00 66.19 119 GLU A CA 1
ATOM 893 C C . GLU A 1 119 ? 4.736 -8.957 -11.155 1.00 66.19 119 GLU A C 1
ATOM 895 O O . GLU A 1 119 ? 3.738 -8.328 -11.508 1.00 66.19 119 GLU A O 1
ATOM 900 N N . GLN A 1 120 ? 5.268 -8.838 -9.936 1.00 79.06 120 GLN A N 1
ATOM 901 C CA . GLN A 1 120 ? 4.856 -7.828 -8.959 1.00 79.06 120 GLN A CA 1
ATOM 902 C C . GLN A 1 120 ? 5.833 -6.650 -8.975 1.00 79.06 120 GLN A C 1
ATOM 904 O O . GLN A 1 120 ? 7.042 -6.846 -9.132 1.00 79.06 120 GLN A O 1
ATOM 909 N N . ASP A 1 121 ? 5.328 -5.433 -8.765 1.00 81.50 121 ASP A N 1
ATOM 910 C CA . ASP A 1 121 ? 6.172 -4.240 -8.632 1.00 81.50 121 ASP A CA 1
ATOM 911 C C . ASP A 1 121 ? 6.937 -4.257 -7.293 1.00 81.50 121 ASP A C 1
ATOM 913 O O . ASP A 1 121 ? 6.494 -3.738 -6.263 1.00 81.50 121 ASP A O 1
ATOM 917 N N . THR A 1 122 ? 8.110 -4.893 -7.322 1.00 84.69 122 THR A N 1
ATOM 918 C CA . THR A 1 122 ? 8.987 -5.063 -6.154 1.00 84.69 122 THR A CA 1
ATOM 919 C C . THR A 1 122 ? 9.470 -3.739 -5.559 1.00 84.69 122 THR A C 1
ATOM 921 O O . THR A 1 122 ? 9.724 -3.677 -4.355 1.00 84.69 122 THR A O 1
ATOM 924 N N . GLU A 1 123 ? 9.570 -2.665 -6.351 1.00 87.50 123 GLU A N 1
ATOM 925 C CA . GLU A 1 123 ? 10.010 -1.361 -5.852 1.00 87.50 123 GLU A CA 1
ATOM 926 C C . GLU A 1 123 ? 8.925 -0.727 -4.978 1.00 87.50 123 GLU A C 1
ATOM 928 O O . GLU A 1 123 ? 9.207 -0.266 -3.866 1.00 87.50 123 GLU A O 1
ATOM 933 N N . ARG A 1 124 ? 7.670 -0.749 -5.441 1.00 87.75 124 ARG A N 1
ATOM 934 C CA . ARG A 1 124 ? 6.529 -0.250 -4.657 1.00 87.75 124 ARG A CA 1
ATOM 935 C C . ARG A 1 124 ? 6.301 -1.085 -3.409 1.00 87.75 124 ARG A C 1
ATOM 937 O O . ARG A 1 124 ? 6.127 -0.519 -2.333 1.00 87.75 124 ARG A O 1
ATOM 944 N N . MET A 1 125 ? 6.386 -2.410 -3.521 1.00 87.94 125 MET A N 1
ATOM 945 C CA . MET A 1 125 ? 6.305 -3.298 -2.358 1.00 87.94 125 MET A CA 1
ATOM 946 C C . MET A 1 125 ? 7.392 -2.982 -1.332 1.00 87.94 125 MET A C 1
ATOM 948 O O . MET A 1 125 ? 7.092 -2.885 -0.148 1.00 87.94 125 MET A O 1
ATOM 952 N N . LYS A 1 126 ? 8.638 -2.743 -1.762 1.00 90.94 126 LYS A N 1
ATOM 953 C CA . LYS A 1 126 ? 9.726 -2.368 -0.849 1.00 90.94 126 LYS A CA 1
ATOM 954 C C . LYS A 1 126 ? 9.425 -1.070 -0.093 1.00 90.94 126 LYS A C 1
ATOM 956 O O . LYS A 1 126 ? 9.678 -1.005 1.107 1.00 90.94 126 LYS A O 1
ATOM 961 N N . LYS A 1 127 ? 8.853 -0.064 -0.763 1.00 91.81 127 LYS A N 1
ATOM 962 C CA . LYS A 1 127 ? 8.420 1.190 -0.117 1.00 91.81 127 LYS A CA 1
ATOM 963 C C . LYS A 1 127 ? 7.295 0.950 0.891 1.00 91.81 127 LYS A C 1
ATOM 965 O O . LYS A 1 127 ? 7.311 1.536 1.968 1.00 91.81 127 LYS A O 1
ATOM 970 N N . ILE A 1 128 ? 6.345 0.066 0.575 1.00 91.12 128 ILE A N 1
ATOM 971 C CA . ILE A 1 128 ? 5.277 -0.324 1.509 1.00 91.12 128 ILE A CA 1
ATOM 972 C C . ILE A 1 128 ? 5.881 -0.998 2.746 1.00 91.12 128 ILE A C 1
ATOM 974 O O . ILE A 1 128 ? 5.563 -0.597 3.861 1.00 91.12 128 ILE A O 1
ATOM 978 N N . LEU A 1 129 ? 6.793 -1.956 2.559 1.00 92.44 129 LEU A N 1
ATOM 979 C CA . LEU A 1 129 ? 7.474 -2.663 3.650 1.00 92.44 129 LEU A CA 1
ATOM 980 C C . LEU A 1 129 ? 8.250 -1.720 4.571 1.00 92.44 129 LEU A C 1
ATOM 982 O O . LEU A 1 129 ? 8.232 -1.886 5.786 1.00 92.44 129 LEU A O 1
ATOM 986 N N . GLU A 1 130 ? 8.914 -0.706 4.017 1.00 93.44 130 GLU A N 1
ATOM 987 C CA . GLU A 1 130 ? 9.613 0.302 4.816 1.00 93.44 130 GLU A CA 1
ATOM 988 C C . GLU A 1 130 ? 8.657 1.039 5.763 1.00 93.44 130 GLU A C 1
ATOM 990 O O . GLU A 1 130 ? 8.938 1.169 6.955 1.00 93.44 130 GLU A O 1
ATOM 995 N N . VAL A 1 131 ? 7.494 1.457 5.260 1.00 92.56 131 VAL A N 1
ATOM 996 C CA . VAL A 1 131 ? 6.472 2.115 6.082 1.00 92.56 131 VAL A CA 1
ATOM 997 C C . VAL A 1 131 ? 5.864 1.142 7.094 1.00 92.56 131 VAL A C 1
ATOM 999 O O . VAL A 1 131 ? 5.631 1.527 8.238 1.00 92.56 131 VAL A O 1
ATOM 1002 N N . VAL A 1 132 ? 5.637 -0.120 6.721 1.00 92.19 132 VAL A N 1
ATOM 1003 C CA . VAL A 1 132 ? 5.137 -1.152 7.645 1.00 92.19 132 VAL A CA 1
ATOM 1004 C C . VAL A 1 132 ? 6.088 -1.332 8.826 1.00 92.19 132 VAL A C 1
ATOM 1006 O O . VAL A 1 132 ? 5.634 -1.322 9.969 1.00 92.19 132 VAL A O 1
ATOM 1009 N N . ASN A 1 133 ? 7.397 -1.412 8.574 1.00 92.56 133 ASN A N 1
ATOM 1010 C CA . ASN A 1 133 ? 8.403 -1.514 9.632 1.00 92.56 133 ASN A CA 1
ATOM 1011 C C . ASN A 1 133 ? 8.335 -0.316 10.592 1.00 92.56 133 ASN A C 1
ATOM 1013 O O . ASN A 1 133 ? 8.334 -0.501 11.808 1.00 92.56 133 ASN A O 1
ATOM 1017 N N . GLN A 1 134 ? 8.177 0.905 10.068 1.00 92.25 134 GLN A N 1
ATOM 1018 C CA . GLN A 1 134 ? 7.995 2.099 10.904 1.00 92.25 134 GLN A CA 1
ATOM 1019 C C . GLN A 1 134 ? 6.733 2.008 11.775 1.00 92.25 134 GLN A C 1
ATOM 1021 O O . GLN A 1 134 ? 6.772 2.349 12.955 1.00 92.25 134 GLN A O 1
ATOM 1026 N N . VAL A 1 135 ? 5.617 1.521 11.222 1.00 90.81 135 VAL A N 1
ATOM 1027 C CA . VAL A 1 135 ? 4.362 1.334 11.972 1.00 90.81 135 VAL A CA 1
ATOM 1028 C C . VAL A 1 135 ? 4.523 0.294 13.080 1.00 90.81 135 VAL A C 1
ATOM 1030 O O . VAL A 1 135 ? 4.078 0.528 14.204 1.00 90.81 135 VAL A O 1
ATOM 1033 N N . GLN A 1 136 ? 5.183 -0.828 12.790 1.00 90.38 136 GLN A N 1
ATOM 1034 C CA . GLN A 1 136 ? 5.476 -1.858 13.787 1.00 90.38 136 GLN A CA 1
ATOM 1035 C C . GLN A 1 136 ? 6.350 -1.305 14.923 1.00 90.38 136 GLN A C 1
ATOM 1037 O O . GLN A 1 136 ? 6.070 -1.560 16.096 1.00 90.38 136 GLN A O 1
ATOM 1042 N N . ASP A 1 137 ? 7.378 -0.518 14.605 1.00 90.00 137 ASP A N 1
ATOM 1043 C CA . ASP A 1 137 ? 8.269 0.077 15.604 1.00 90.00 137 ASP A CA 1
ATOM 1044 C C . ASP A 1 137 ? 7.567 1.146 16.454 1.00 90.00 137 ASP A C 1
ATOM 1046 O O . ASP A 1 137 ? 7.741 1.184 17.678 1.00 90.00 137 ASP A O 1
ATOM 1050 N N . GLU A 1 138 ? 6.711 1.972 15.845 1.00 88.31 138 GLU A N 1
ATOM 1051 C CA . GLU A 1 138 ? 5.847 2.913 16.563 1.00 88.31 138 GLU A CA 1
ATOM 1052 C C . GLU A 1 138 ? 4.912 2.186 17.543 1.00 88.31 138 GLU A C 1
ATOM 1054 O O . GLU A 1 138 ? 4.742 2.636 18.682 1.00 88.31 138 GLU A O 1
ATOM 1059 N N . GLU A 1 139 ? 4.319 1.059 17.137 1.00 86.12 139 GLU A N 1
ATOM 1060 C CA . GLU A 1 139 ? 3.457 0.252 18.005 1.00 86.12 139 GLU A CA 1
ATOM 1061 C C . GLU A 1 139 ? 4.240 -0.334 19.190 1.00 86.12 139 GLU A C 1
ATOM 1063 O O . GLU A 1 139 ? 3.818 -0.174 20.342 1.00 86.12 139 GLU A O 1
ATOM 1068 N N . ARG A 1 140 ? 5.414 -0.932 18.942 1.00 84.81 140 ARG A N 1
ATOM 1069 C CA . ARG A 1 140 ? 6.298 -1.467 19.999 1.00 84.81 140 ARG A CA 1
ATOM 1070 C C . ARG A 1 140 ? 6.715 -0.382 20.997 1.00 84.81 140 ARG A C 1
ATOM 1072 O O . ARG A 1 140 ? 6.726 -0.612 22.213 1.00 84.81 140 ARG A O 1
ATOM 1079 N N . ALA A 1 141 ? 7.019 0.822 20.512 1.00 85.38 141 ALA A N 1
ATOM 1080 C CA . ALA A 1 141 ? 7.399 1.953 21.355 1.00 85.38 141 ALA A CA 1
ATOM 1081 C C . ALA A 1 141 ? 6.244 2.441 22.248 1.00 85.38 141 ALA A C 1
ATOM 1083 O O . ALA A 1 141 ? 6.471 2.825 23.400 1.00 85.38 141 ALA A O 1
ATOM 1084 N N . VAL A 1 142 ? 5.006 2.428 21.744 1.00 83.06 142 VAL A N 1
ATOM 1085 C CA . VAL A 1 142 ? 3.811 2.793 22.525 1.00 83.06 142 VAL A CA 1
ATOM 1086 C C . VAL A 1 142 ? 3.545 1.761 23.619 1.00 83.06 142 VAL A C 1
ATOM 1088 O O . VAL A 1 142 ? 3.371 2.148 24.774 1.00 83.06 142 VAL A O 1
ATOM 1091 N N . GLN A 1 143 ? 3.603 0.469 23.292 1.00 76.50 143 GLN A N 1
ATOM 1092 C CA . GLN A 1 143 ? 3.386 -0.607 24.266 1.00 76.50 143 GLN A CA 1
ATOM 1093 C C . GLN A 1 143 ? 4.413 -0.568 25.411 1.00 76.50 143 GLN A C 1
ATOM 1095 O O . GLN A 1 143 ? 4.050 -0.686 26.582 1.00 76.50 143 GLN A O 1
ATOM 1100 N N . THR A 1 144 ? 5.687 -0.307 25.095 1.00 74.81 144 THR A N 1
ATOM 1101 C CA . THR A 1 144 ? 6.758 -0.193 26.103 1.00 74.81 144 THR A CA 1
ATOM 1102 C C . THR A 1 144 ? 6.515 0.966 27.079 1.00 74.81 144 THR A C 1
ATOM 1104 O O . THR A 1 144 ? 6.775 0.848 28.275 1.00 74.81 144 THR A O 1
ATOM 1107 N N . LYS A 1 145 ? 5.975 2.093 26.595 1.00 70.56 145 LYS A N 1
ATOM 1108 C CA . LYS A 1 145 ? 5.645 3.256 27.439 1.00 70.56 145 LYS A CA 1
ATOM 1109 C C . LYS A 1 145 ? 4.420 3.020 28.322 1.00 70.56 145 LYS A C 1
ATOM 1111 O O . LYS A 1 145 ? 4.343 3.585 29.411 1.00 70.56 145 LYS A O 1
ATOM 1116 N N . GLU A 1 146 ? 3.469 2.216 27.862 1.00 63.28 146 GLU A N 1
ATOM 1117 C CA . GLU A 1 146 ? 2.231 1.931 28.588 1.00 63.28 146 GLU A CA 1
ATOM 1118 C C . GLU A 1 146 ? 2.450 0.914 29.720 1.00 63.28 146 GLU A C 1
ATOM 1120 O O . GLU A 1 146 ? 1.917 1.098 30.813 1.00 63.28 146 GLU A O 1
ATOM 1125 N N . GLY A 1 147 ? 3.345 -0.062 29.524 1.00 58.22 147 GLY A N 1
ATOM 1126 C CA . GLY A 1 147 ? 3.772 -0.995 30.577 1.00 58.22 147 GLY A CA 1
ATOM 1127 C C . GLY A 1 147 ? 4.563 -0.356 31.731 1.00 58.22 147 GLY A C 1
ATOM 1128 O O . GLY A 1 147 ? 4.678 -0.955 32.797 1.00 58.22 147 GLY A O 1
ATOM 1129 N N . ALA A 1 148 ? 5.086 0.864 31.557 1.00 53.84 148 ALA A N 1
ATOM 1130 C CA . ALA A 1 148 ? 5.960 1.535 32.525 1.00 53.84 148 ALA A CA 1
ATOM 1131 C C . ALA A 1 148 ? 5.249 2.521 33.484 1.00 53.84 148 ALA A C 1
ATOM 1133 O O . ALA A 1 148 ? 5.917 3.168 34.294 1.00 53.84 148 ALA A O 1
ATOM 1134 N N . ARG A 1 149 ? 3.917 2.684 33.425 1.00 37.62 149 ARG A N 1
ATOM 1135 C CA . ARG A 1 149 ? 3.176 3.589 34.334 1.00 37.62 149 ARG A CA 1
ATOM 1136 C C . ARG A 1 149 ? 2.698 2.864 35.609 1.00 37.62 149 ARG A C 1
ATOM 1138 O O . ARG A 1 149 ? 1.921 1.920 35.486 1.00 37.62 149 ARG A O 1
ATOM 1145 N N . PRO A 1 150 ? 3.059 3.315 36.832 1.00 43.12 150 PRO A N 1
ATOM 1146 C CA . PRO A 1 150 ? 2.513 2.752 38.065 1.00 43.12 150 PRO A CA 1
ATOM 1147 C C . PRO A 1 150 ? 1.096 3.272 38.354 1.00 43.12 150 PRO A C 1
ATOM 1149 O O . PRO A 1 150 ? 0.796 4.455 38.182 1.00 43.12 150 PRO A O 1
ATOM 1152 N N . LEU A 1 151 ? 0.243 2.373 38.844 1.00 45.50 151 LEU A N 1
ATOM 1153 C CA . LEU A 1 151 ? -1.139 2.605 39.270 1.00 45.50 151 LEU A CA 1
ATOM 1154 C C . LEU A 1 151 ? -1.156 3.349 40.626 1.00 45.50 151 LEU A C 1
ATOM 1156 O O . LEU A 1 151 ? -0.768 2.768 41.638 1.00 45.50 151 LEU A O 1
ATOM 1160 N N . SER A 1 152 ? -1.582 4.618 40.684 1.00 37.16 152 SER A N 1
ATOM 1161 C CA . SER A 1 152 ? -1.675 5.370 41.949 1.00 37.16 152 SER A CA 1
ATOM 1162 C C . SER A 1 152 ? -3.116 5.497 42.460 1.00 37.16 152 SER A C 1
ATOM 1164 O O . SER A 1 152 ? -4.015 6.003 41.790 1.00 37.16 152 SER A O 1
ATOM 1166 N N . SER A 1 153 ? -3.303 4.999 43.687 1.00 34.78 153 SER A N 1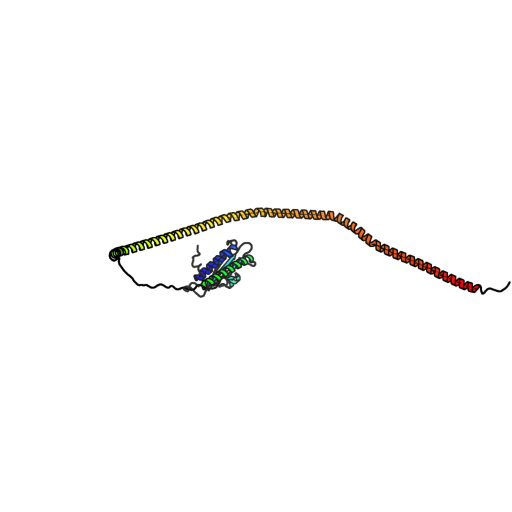
ATOM 1167 C CA . SER A 1 153 ? -4.538 4.976 44.474 1.00 34.78 153 SER A CA 1
ATOM 1168 C C . SER A 1 153 ? -4.747 6.274 45.264 1.00 34.78 153 SER A C 1
ATOM 1170 O O . SER A 1 153 ? -3.816 6.851 45.823 1.00 34.78 153 SER A O 1
ATOM 1172 N N . THR A 1 154 ? -6.011 6.681 45.344 1.00 34.25 154 THR A N 1
ATOM 1173 C CA . THR A 1 154 ? -6.607 7.823 46.053 1.00 34.25 154 THR A CA 1
ATOM 1174 C C . THR A 1 154 ? -6.352 7.827 47.573 1.00 34.25 154 THR A C 1
ATOM 1176 O O . THR A 1 154 ? -6.412 6.775 48.209 1.00 34.25 154 THR A O 1
ATOM 1179 N N . LYS A 1 155 ? -6.156 9.010 48.187 1.00 34.06 155 LYS A N 1
ATOM 1180 C CA . LYS A 1 155 ? -6.184 9.213 49.655 1.00 34.06 155 LYS A CA 1
ATOM 1181 C C . LYS A 1 155 ? -6.799 10.582 50.008 1.00 34.06 155 LYS A C 1
ATOM 1183 O O . LYS A 1 155 ? -6.385 11.591 49.446 1.00 34.06 155 LYS A O 1
ATOM 1188 N N . GLY A 1 156 ? -7.798 10.606 50.898 1.00 30.16 156 GLY A N 1
ATOM 1189 C CA . GLY A 1 156 ? -8.454 11.823 51.422 1.00 30.16 156 GLY A CA 1
ATOM 1190 C C . GLY A 1 156 ? -7.860 12.320 52.759 1.00 30.16 156 GLY A C 1
ATOM 1191 O O . GLY A 1 156 ? -7.031 11.605 53.328 1.00 30.16 156 GLY A O 1
ATOM 1192 N N . PRO A 1 157 ? -8.254 13.508 53.279 1.00 41.38 157 PRO A N 1
ATOM 1193 C CA . PRO A 1 157 ? -7.678 14.083 54.502 1.00 41.38 157 PRO A CA 1
ATOM 1194 C C . PRO A 1 157 ? -8.636 14.117 55.714 1.00 41.38 157 PRO A C 1
ATOM 1196 O O . PRO A 1 157 ? -9.856 14.167 55.559 1.00 41.38 157 PRO A O 1
ATOM 1199 N N . ALA A 1 158 ? -8.057 14.155 56.921 1.00 27.70 158 ALA A N 1
ATOM 1200 C CA . ALA A 1 158 ? -8.739 14.294 58.211 1.00 27.70 158 ALA A CA 1
ATOM 1201 C C . ALA A 1 158 ? -8.217 15.511 59.020 1.00 27.70 158 ALA A C 1
ATOM 1203 O O . ALA A 1 158 ? -7.012 15.700 59.143 1.00 27.70 158 ALA A O 1
ATOM 1204 N N . SER A 1 159 ? -9.181 16.307 59.501 1.00 29.47 159 SER A N 1
ATOM 1205 C CA . SER A 1 159 ? -9.377 17.074 60.758 1.00 29.47 159 SER A CA 1
ATOM 1206 C C . SER A 1 159 ? -8.232 17.691 61.611 1.00 29.47 159 SER A C 1
ATOM 1208 O O . SER A 1 159 ? -7.221 17.064 61.889 1.00 29.47 159 SER A O 1
ATOM 1210 N N . ALA A 1 160 ? -8.520 18.915 62.103 1.00 29.14 160 ALA A N 1
ATOM 1211 C CA . ALA A 1 160 ? -7.805 19.860 63.010 1.00 29.14 160 ALA A CA 1
ATOM 1212 C C . ALA A 1 160 ? -7.864 19.483 64.536 1.00 29.14 160 ALA A C 1
ATOM 1214 O O . ALA A 1 160 ? -8.242 18.334 64.770 1.00 29.14 160 ALA A O 1
ATOM 1215 N N . PRO A 1 161 ? -7.665 20.352 65.594 1.00 48.75 161 PRO A N 1
ATOM 1216 C CA . PRO A 1 161 ? -7.162 21.758 65.765 1.00 48.75 161 PRO A CA 1
ATOM 1217 C C . PRO A 1 161 ? -6.267 22.085 67.047 1.00 48.75 161 PRO A C 1
ATOM 1219 O O . PRO A 1 161 ? -5.992 21.201 67.846 1.00 48.75 161 PRO A O 1
ATOM 1222 N N . THR A 1 162 ? -5.859 23.380 67.182 1.00 30.45 162 THR A N 1
ATOM 1223 C CA . THR A 1 162 ? -5.290 24.339 68.237 1.00 30.45 162 THR A CA 1
ATOM 1224 C C . THR A 1 162 ? -5.384 24.059 69.787 1.00 30.45 162 THR A C 1
ATOM 1226 O O . THR A 1 162 ? -6.047 23.065 70.061 1.00 30.45 162 THR A O 1
ATOM 1229 N N . PRO A 1 163 ? -4.871 24.853 70.825 1.00 50.28 163 PRO A N 1
ATOM 1230 C CA . PRO A 1 163 ? -4.718 26.359 70.950 1.00 50.28 163 PRO A CA 1
ATOM 1231 C C . PRO A 1 163 ? -3.767 27.088 72.032 1.00 50.28 163 PRO A C 1
ATOM 1233 O O . PRO A 1 163 ? -3.207 26.440 72.908 1.00 50.28 163 PRO A O 1
ATOM 1236 N N . GLU A 1 164 ? -3.721 28.462 71.984 1.00 28.08 164 GLU A N 1
ATOM 1237 C CA . GLU A 1 164 ? -3.667 29.576 73.041 1.00 28.08 164 GLU A CA 1
ATOM 1238 C C . GLU A 1 164 ? -2.423 29.892 73.960 1.00 28.08 164 GLU A C 1
ATOM 1240 O O . GLU A 1 164 ? -1.592 28.998 74.109 1.00 28.08 164 GLU A O 1
ATOM 1245 N N . PRO A 1 165 ? -2.270 31.072 74.678 1.00 52.88 165 PRO A N 1
ATOM 1246 C CA . PRO A 1 165 ? -2.917 32.436 74.668 1.00 52.88 165 PRO A CA 1
ATOM 1247 C C . PRO A 1 165 ? -1.997 33.693 74.953 1.00 52.88 165 PRO A C 1
ATOM 1249 O O . PRO A 1 165 ? -0.821 33.537 75.269 1.00 52.88 165 PRO A O 1
ATOM 1252 N N . ALA A 1 166 ? -2.557 34.935 74.924 1.00 26.11 166 ALA A N 1
ATOM 1253 C CA . ALA A 1 166 ? -2.455 35.983 75.994 1.00 26.11 166 ALA A CA 1
ATOM 1254 C C . ALA A 1 166 ? -3.139 37.357 75.659 1.00 26.11 166 ALA A C 1
ATOM 1256 O O . ALA A 1 166 ? -2.778 37.989 74.671 1.00 26.11 166 ALA A O 1
ATOM 1257 N N . GLU A 1 167 ? -4.093 37.771 76.529 1.00 30.41 167 GLU A N 1
ATOM 1258 C CA . GLU A 1 167 ? -4.436 39.112 77.117 1.00 30.41 167 GLU A CA 1
ATOM 1259 C C . GLU A 1 167 ? -4.500 40.430 76.289 1.00 30.41 167 GLU A C 1
ATOM 1261 O O . GLU A 1 167 ? -3.751 40.638 75.348 1.00 30.41 167 GLU A O 1
ATOM 1266 N N . GLU A 1 168 ? -5.228 41.508 76.639 1.00 36.88 168 GLU A N 1
ATOM 1267 C CA . GLU A 1 168 ? -6.509 41.836 77.307 1.00 36.88 168 GLU A CA 1
ATOM 1268 C C . GLU A 1 168 ? -6.781 43.357 77.011 1.00 36.88 168 GLU A C 1
ATOM 1270 O O . GLU A 1 168 ? -5.876 44.068 76.583 1.00 36.88 168 GLU A O 1
ATOM 1275 N N . ARG A 1 169 ? -7.999 43.894 77.242 1.00 35.06 169 ARG A N 1
ATOM 1276 C CA . ARG A 1 169 ? -8.485 45.303 77.005 1.00 35.06 169 ARG A CA 1
ATOM 1277 C C . ARG A 1 169 ? -8.968 45.736 75.593 1.00 35.06 169 ARG A C 1
ATOM 1279 O O . ARG A 1 169 ? -8.505 46.721 75.024 1.00 35.06 169 ARG A O 1
ATOM 1286 N N . ARG A 1 170 ? -10.062 45.140 75.098 1.00 42.62 170 ARG A N 1
ATOM 1287 C CA . ARG A 1 170 ? -11.048 45.786 74.177 1.00 42.62 170 ARG A CA 1
ATOM 1288 C C . ARG A 1 170 ? -12.473 45.268 74.467 1.00 42.62 170 ARG A C 1
ATOM 1290 O O . ARG A 1 170 ? -13.150 44.735 73.595 1.00 42.62 170 ARG A O 1
ATOM 1297 N N . SER A 1 171 ? -12.930 45.336 75.722 1.00 53.91 171 SER A N 1
ATOM 1298 C CA . SER A 1 171 ? -13.988 44.429 76.212 1.00 53.91 171 SER A CA 1
ATOM 1299 C C . SER A 1 171 ? -15.457 44.862 76.047 1.00 53.91 171 SER A C 1
ATOM 1301 O O . SER A 1 171 ? -16.326 44.045 76.343 1.00 53.91 171 SER A O 1
ATOM 1303 N N . PHE A 1 172 ? -15.784 46.052 75.519 1.00 48.72 172 PHE A N 1
ATOM 1304 C CA . PHE A 1 172 ? -17.200 46.437 75.306 1.00 48.72 172 PHE A CA 1
ATOM 1305 C C . PHE A 1 172 ? -17.550 46.842 73.863 1.00 48.72 172 PHE A C 1
ATOM 1307 O O . PHE A 1 172 ? -18.513 46.329 73.301 1.00 48.72 172 PHE A O 1
ATOM 1314 N N . LEU A 1 173 ? -16.715 47.642 73.190 1.00 52.06 173 LEU A N 1
ATOM 1315 C CA . LEU A 1 173 ? -16.893 47.979 71.763 1.00 52.06 173 LEU A CA 1
ATOM 1316 C C . LEU A 1 173 ? -16.562 46.808 70.817 1.00 52.06 173 LEU A C 1
ATOM 1318 O O . LEU A 1 173 ? -17.201 46.645 69.780 1.00 52.06 173 LEU A O 1
ATOM 1322 N N . GLY A 1 174 ? -15.618 45.942 71.200 1.00 55.50 174 GLY A N 1
ATOM 1323 C CA . GLY A 1 174 ? -15.264 44.739 70.438 1.00 55.50 174 GLY A CA 1
ATOM 1324 C C . GLY A 1 174 ? -16.339 43.646 70.466 1.00 55.50 174 GLY A C 1
ATOM 1325 O O . GLY A 1 174 ? -16.399 42.836 69.548 1.00 55.50 174 GLY A O 1
ATOM 1326 N N . LYS A 1 175 ? -17.218 43.649 71.478 1.00 55.00 175 LYS A N 1
ATOM 1327 C CA . LYS A 1 175 ? -18.261 42.626 71.676 1.00 55.00 175 LYS A CA 1
ATOM 1328 C C . LYS A 1 175 ? -19.517 42.883 70.834 1.00 55.00 175 LYS A C 1
ATOM 1330 O O . LYS A 1 175 ? -20.153 41.936 70.389 1.00 55.00 175 LYS A O 1
ATOM 1335 N N . VAL A 1 176 ? -19.831 44.151 70.554 1.00 56.03 176 VAL A N 1
ATOM 1336 C CA . VAL A 1 176 ? -20.915 44.548 69.631 1.00 56.03 176 VAL A CA 1
ATOM 1337 C C . VAL A 1 176 ? -20.423 44.555 68.177 1.00 56.03 176 VAL A C 1
ATOM 1339 O O . VAL A 1 176 ? -21.132 44.097 67.281 1.00 56.03 176 VAL A O 1
ATOM 1342 N N . MET A 1 177 ? -19.170 44.968 67.939 1.00 55.03 177 MET A N 1
ATOM 1343 C CA . MET A 1 177 ? -18.551 44.900 66.610 1.00 55.03 177 MET A CA 1
ATOM 1344 C C . MET A 1 177 ? -18.327 43.460 66.129 1.00 55.03 177 MET A C 1
ATOM 1346 O O . MET A 1 177 ? -18.493 43.211 64.943 1.00 55.03 177 MET A O 1
ATOM 1350 N N . SER A 1 178 ? -18.018 42.487 66.999 1.00 54.28 178 SER A N 1
ATOM 1351 C CA . SER A 1 178 ? -17.862 41.081 66.579 1.00 54.28 178 SER A CA 1
ATOM 1352 C C . SER A 1 178 ? -19.194 40.395 66.249 1.00 54.28 178 SER A C 1
ATOM 1354 O O . SER A 1 178 ? -19.247 39.555 65.348 1.00 54.28 178 SER A O 1
ATOM 1356 N N . PHE A 1 179 ? -20.283 40.794 66.912 1.00 56.56 179 PHE A N 1
ATOM 1357 C CA . PHE A 1 179 ? -21.619 40.236 66.686 1.00 56.56 179 PHE A CA 1
ATOM 1358 C C . PHE A 1 179 ? -22.201 40.656 65.324 1.00 56.56 179 PHE A C 1
ATOM 1360 O O . PHE A 1 179 ? -22.810 39.841 64.637 1.00 56.56 179 PHE A O 1
ATOM 1367 N N . LEU A 1 180 ? -21.935 41.896 64.891 1.00 57.62 180 LEU A N 1
ATOM 1368 C CA . LEU A 1 180 ? -22.280 42.407 63.554 1.00 57.62 180 LEU A CA 1
ATOM 1369 C C . LEU A 1 180 ? -21.243 42.036 62.480 1.00 57.62 180 LEU A C 1
ATOM 1371 O O . LEU A 1 180 ? -21.613 41.789 61.334 1.00 57.62 180 LEU A O 1
ATOM 1375 N N . ALA A 1 181 ? -19.955 41.941 62.825 1.00 59.69 181 ALA A N 1
ATOM 1376 C CA . ALA A 1 181 ? -18.911 41.584 61.865 1.00 59.69 181 ALA A CA 1
ATOM 1377 C C . ALA A 1 181 ? -19.007 40.126 61.408 1.00 59.69 181 ALA A C 1
ATOM 1379 O O . ALA A 1 181 ? -18.732 39.844 60.251 1.00 59.69 181 ALA A O 1
ATOM 1380 N N . THR A 1 182 ? -19.429 39.192 62.261 1.00 64.56 182 THR A N 1
ATOM 1381 C CA . THR A 1 182 ? -19.504 37.767 61.894 1.00 64.56 182 THR A CA 1
ATOM 1382 C C . THR A 1 182 ? -20.455 37.481 60.712 1.00 64.56 182 THR A C 1
ATOM 1384 O O . THR A 1 182 ? -20.013 36.832 59.759 1.00 64.56 182 THR A O 1
ATOM 1387 N N . PRO A 1 183 ? -21.717 37.966 60.683 1.00 70.44 183 PRO A N 1
ATOM 1388 C CA . PRO A 1 183 ? -22.587 37.786 59.516 1.00 70.44 183 PRO A CA 1
ATOM 1389 C C . PRO A 1 183 ? -22.101 38.576 58.292 1.00 70.44 183 PRO A C 1
ATOM 1391 O O . PRO A 1 183 ? -22.180 38.077 57.171 1.00 70.44 183 PRO A O 1
ATOM 1394 N N . VAL A 1 184 ? -21.536 39.768 58.495 1.00 75.00 184 VAL A N 1
ATOM 1395 C CA . VAL A 1 184 ? -21.013 40.622 57.417 1.00 75.00 184 VAL A CA 1
ATOM 1396 C C . VAL A 1 184 ? -19.768 40.011 56.758 1.00 75.00 184 VAL A C 1
ATOM 1398 O O . VAL A 1 184 ? -19.672 39.986 55.535 1.00 75.00 184 VAL A O 1
ATOM 1401 N N . ILE A 1 185 ? -18.851 39.424 57.530 1.00 77.44 185 ILE A N 1
ATOM 1402 C CA . ILE A 1 185 ? -17.673 38.704 57.021 1.00 77.44 185 ILE A CA 1
ATOM 1403 C C . ILE A 1 185 ? -18.106 37.484 56.204 1.00 77.44 185 ILE A C 1
ATOM 1405 O O . ILE A 1 185 ? -17.545 37.243 55.136 1.00 77.44 185 ILE A O 1
ATOM 1409 N N . ARG A 1 186 ? -19.131 36.741 56.647 1.00 76.00 186 ARG A N 1
ATOM 1410 C CA . ARG A 1 186 ? -19.675 35.622 55.859 1.00 76.00 186 ARG A CA 1
ATOM 1411 C C . ARG A 1 186 ? -20.338 36.087 54.563 1.00 76.00 186 ARG A C 1
ATOM 1413 O O . ARG A 1 186 ? -20.195 35.414 53.545 1.00 76.00 186 ARG A O 1
ATOM 1420 N N . LEU A 1 187 ? -21.004 37.242 54.576 1.00 81.62 187 LEU A N 1
ATOM 1421 C CA . LEU A 1 187 ? -21.557 37.859 53.371 1.00 81.62 187 LEU A CA 1
ATOM 1422 C C . LEU A 1 187 ? -20.443 38.247 52.385 1.00 81.62 187 LEU A C 1
ATOM 1424 O O . LEU A 1 187 ? -20.525 37.912 51.207 1.00 81.62 187 LEU A O 1
ATOM 1428 N N . PHE A 1 188 ? -19.365 38.873 52.865 1.00 82.31 188 PHE A N 1
ATOM 1429 C CA . PHE A 1 188 ? -18.202 39.204 52.036 1.00 82.31 188 PHE A CA 1
ATOM 1430 C C . PHE A 1 188 ? -17.472 37.962 51.513 1.00 82.31 188 PHE A C 1
ATOM 1432 O O . PHE A 1 188 ? -17.040 37.958 50.363 1.00 82.31 188 PHE A O 1
ATOM 1439 N N . GLN A 1 189 ? -17.378 36.886 52.298 1.00 81.88 189 GLN A N 1
ATOM 1440 C CA . GLN A 1 189 ? -16.836 35.607 51.831 1.00 81.88 189 GLN A CA 1
ATOM 1441 C C . GLN A 1 189 ? -17.697 35.000 50.719 1.00 81.88 189 GLN A C 1
ATOM 1443 O O . GLN A 1 189 ? -17.150 34.560 49.712 1.00 81.88 189 GLN A O 1
ATOM 1448 N N . LEU A 1 190 ? -19.028 35.013 50.855 1.00 85.25 190 LEU A N 1
ATOM 1449 C CA . LEU A 1 190 ? -19.940 34.557 49.801 1.00 85.25 190 LEU A CA 1
ATOM 1450 C C . LEU A 1 190 ? -19.800 35.403 48.531 1.00 85.25 190 LEU A C 1
ATOM 1452 O O . LEU A 1 190 ? -19.669 34.844 47.446 1.00 85.25 190 LEU A O 1
ATOM 1456 N N . LEU A 1 191 ? -19.751 36.731 48.661 1.00 86.50 191 LEU A N 1
ATOM 1457 C CA . LEU A 1 191 ? -19.530 37.638 47.532 1.00 86.50 191 LEU A CA 1
ATOM 1458 C C . LEU A 1 191 ? -18.180 37.382 46.850 1.00 86.50 191 LEU A C 1
ATOM 1460 O O . LEU A 1 191 ? -18.116 37.349 45.624 1.00 86.50 191 LEU A O 1
ATOM 1464 N N . TYR A 1 192 ? -17.122 37.133 47.623 1.00 91.56 192 TYR A N 1
ATOM 1465 C CA . TYR A 1 192 ? -15.806 36.778 47.096 1.00 91.56 192 TYR A CA 1
ATOM 1466 C C . TYR A 1 192 ? -15.827 35.436 46.351 1.00 91.56 192 TYR A C 1
ATOM 1468 O O . TYR A 1 192 ? -15.345 35.357 45.223 1.00 91.56 192 TYR A O 1
ATOM 1476 N N . TYR A 1 193 ? -16.434 34.393 46.924 1.00 88.62 193 TYR A N 1
ATOM 1477 C CA . TYR A 1 193 ? -16.563 33.090 46.263 1.00 88.62 193 TYR A CA 1
ATOM 1478 C C . TYR A 1 193 ? -17.378 33.174 44.969 1.00 88.62 193 TYR A C 1
ATOM 1480 O O . TYR A 1 193 ? -16.994 32.574 43.964 1.00 88.62 193 TYR A O 1
ATOM 1488 N N . VAL A 1 194 ? -18.466 33.949 44.968 1.00 90.62 194 VAL A N 1
ATOM 1489 C CA . VAL A 1 194 ? -19.274 34.200 43.769 1.00 90.62 194 VAL A CA 1
ATOM 1490 C C . VAL A 1 194 ? -18.460 34.968 42.726 1.00 90.62 194 VAL A C 1
ATOM 1492 O O . VAL A 1 194 ? -18.429 34.554 41.570 1.00 90.62 194 VAL A O 1
ATOM 1495 N N . ALA A 1 195 ? -17.733 36.018 43.116 1.00 91.62 195 ALA A N 1
ATOM 1496 C CA . ALA A 1 195 ? -16.883 36.786 42.208 1.00 91.62 195 ALA A CA 1
ATOM 1497 C C . ALA A 1 195 ? -15.767 35.930 41.583 1.00 91.62 195 ALA A C 1
ATOM 1499 O O . ALA A 1 195 ? -15.552 35.988 40.373 1.00 91.62 195 ALA A O 1
ATOM 1500 N N . VAL A 1 196 ? -15.101 35.081 42.373 1.00 92.25 196 VAL A N 1
ATOM 1501 C CA . VAL A 1 196 ? -14.080 34.140 41.881 1.00 92.25 196 VAL A CA 1
ATOM 1502 C C . VAL A 1 196 ? -14.697 33.088 40.956 1.00 92.25 196 VAL A C 1
ATOM 1504 O O . VAL A 1 196 ? -14.110 32.762 39.924 1.00 92.25 196 VAL A O 1
ATOM 1507 N N . GLY A 1 197 ? -15.889 32.581 41.281 1.00 90.19 197 GLY A N 1
ATOM 1508 C CA . GLY A 1 197 ? -16.632 31.657 40.423 1.00 90.19 197 GLY A CA 1
ATOM 1509 C C . GLY A 1 197 ? -16.986 32.279 39.070 1.00 90.19 197 GLY A C 1
ATOM 1510 O O . GLY A 1 197 ? -16.746 31.666 38.029 1.00 90.19 197 GLY A O 1
ATOM 1511 N N . ILE A 1 198 ? -17.479 33.520 39.076 1.00 89.44 198 ILE A N 1
ATOM 1512 C CA . ILE A 1 198 ? -17.766 34.291 37.861 1.00 89.44 198 ILE A CA 1
ATOM 1513 C C . ILE A 1 198 ? -16.480 34.501 37.060 1.00 89.44 198 ILE A C 1
ATOM 1515 O O . ILE A 1 198 ? -16.457 34.191 35.873 1.00 89.44 198 ILE A O 1
ATOM 1519 N N . LEU A 1 199 ? -15.391 34.942 37.696 1.00 93.81 199 LEU A N 1
ATOM 1520 C CA . LEU A 1 199 ? -14.113 35.176 37.022 1.00 93.81 199 LEU A CA 1
ATOM 1521 C C . LEU A 1 199 ? -13.566 33.896 36.379 1.00 93.81 199 LEU A C 1
ATOM 1523 O O . LEU A 1 199 ? -13.136 33.915 35.229 1.00 93.81 199 LEU A O 1
ATOM 1527 N N . LYS A 1 200 ? -13.634 32.762 37.084 1.00 89.69 200 LYS A N 1
ATOM 1528 C CA . LYS A 1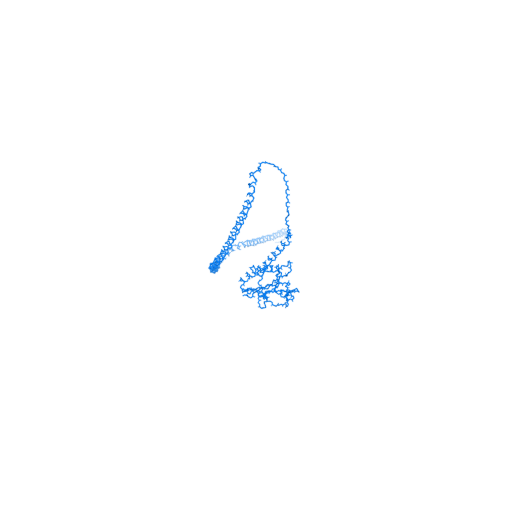 200 ? -13.200 31.462 36.560 1.00 89.69 200 LYS A CA 1
ATOM 1529 C C . LYS A 1 200 ? -14.036 31.028 35.358 1.00 89.69 200 LYS A C 1
ATOM 1531 O O . LYS A 1 200 ? -13.474 30.552 34.374 1.00 89.69 200 LYS A O 1
ATOM 1536 N N . ASN A 1 201 ? -15.352 31.217 35.417 1.00 89.44 201 ASN A N 1
ATOM 1537 C CA . ASN A 1 201 ? -16.242 30.906 34.301 1.00 89.44 201 ASN A CA 1
ATOM 1538 C C . ASN A 1 201 ? -15.976 31.819 33.098 1.00 89.44 201 ASN A C 1
ATOM 1540 O O . ASN A 1 201 ? -15.884 31.321 31.979 1.00 89.44 201 ASN A O 1
ATOM 1544 N N . VAL A 1 202 ? -15.771 33.121 33.317 1.00 92.69 202 VAL A N 1
ATOM 1545 C CA . VAL A 1 202 ? -15.405 34.075 32.257 1.00 92.69 202 VAL A CA 1
ATOM 1546 C C . VAL A 1 202 ? -14.081 33.675 31.604 1.00 92.69 202 VAL A C 1
ATOM 1548 O O . VAL A 1 202 ? -14.002 33.610 30.381 1.00 92.69 202 VAL A O 1
ATOM 1551 N N . MET A 1 203 ? -13.067 33.324 32.398 1.00 93.56 203 MET A N 1
ATOM 1552 C CA . MET A 1 203 ? -11.777 32.851 31.885 1.00 93.56 203 MET A CA 1
ATOM 1553 C C . MET A 1 203 ? -11.904 31.543 31.095 1.00 93.56 203 MET A C 1
ATOM 1555 O O . MET A 1 203 ? -11.244 31.379 30.071 1.00 93.56 203 MET A O 1
ATOM 1559 N N . TRP A 1 204 ? -12.763 30.621 31.535 1.00 95.06 204 TRP A N 1
ATOM 1560 C CA . TRP A 1 204 ? -13.001 29.358 30.835 1.00 95.06 204 TRP A CA 1
ATOM 1561 C C . TRP A 1 204 ? -13.712 29.566 29.495 1.00 95.06 204 TRP A C 1
ATOM 1563 O O . TRP A 1 204 ? -13.309 28.985 28.489 1.00 95.06 204 TRP A O 1
ATOM 1573 N N . VAL A 1 205 ? -14.720 30.442 29.461 1.00 93.31 205 VAL A N 1
ATOM 1574 C CA . VAL A 1 205 ? -15.410 30.827 28.223 1.00 93.31 205 VAL A CA 1
ATOM 1575 C C . VAL A 1 205 ? -14.448 31.534 27.273 1.00 93.31 205 VAL A C 1
ATOM 1577 O O . VAL A 1 205 ? -14.398 31.185 26.098 1.00 93.31 205 VAL A O 1
ATOM 1580 N N . LEU A 1 206 ? -13.633 32.468 27.770 1.00 92.50 206 LEU A N 1
ATOM 1581 C CA . LEU A 1 206 ? -12.643 33.167 26.952 1.00 92.50 206 LEU A CA 1
ATOM 1582 C C . LEU A 1 206 ? -11.631 32.187 26.343 1.00 92.50 206 LEU A C 1
ATOM 1584 O O . LEU A 1 206 ? -11.361 32.257 25.148 1.00 92.50 206 LEU A O 1
ATOM 1588 N N . TRP A 1 207 ? -11.132 31.234 27.133 1.00 94.12 207 TRP A N 1
ATOM 1589 C CA . TRP A 1 207 ? -10.255 30.160 26.660 1.00 94.12 207 TRP A CA 1
ATOM 1590 C C . TRP A 1 207 ? -10.922 29.261 25.609 1.00 94.12 207 TRP A C 1
ATOM 1592 O O . TRP A 1 207 ? -10.299 28.860 24.626 1.00 94.12 207 TRP A O 1
ATOM 1602 N N . PHE A 1 208 ? -12.197 28.928 25.802 1.00 92.44 208 PHE A N 1
ATOM 1603 C CA . PHE A 1 208 ? -12.944 28.125 24.840 1.00 92.44 208 PHE A CA 1
ATOM 1604 C C . PHE A 1 208 ? -13.119 28.867 23.507 1.00 92.44 208 PHE A C 1
ATOM 1606 O O . PHE A 1 208 ? -12.865 28.294 22.446 1.00 92.44 208 PHE A O 1
ATOM 1613 N N . LEU A 1 209 ? -13.482 30.152 23.563 1.00 89.44 209 LEU A N 1
ATOM 1614 C CA . LEU A 1 209 ? -13.643 31.004 22.385 1.00 89.44 209 LEU A CA 1
ATOM 1615 C C . LEU A 1 209 ? -12.324 31.169 21.622 1.00 89.44 209 LEU A C 1
ATOM 1617 O O . LEU A 1 209 ? -12.307 31.002 20.403 1.00 89.44 209 LEU A O 1
ATOM 1621 N N . THR A 1 210 ? -11.208 31.431 22.310 1.00 87.75 210 THR A N 1
ATOM 1622 C CA . THR A 1 210 ? -9.899 31.560 21.648 1.00 87.75 210 THR A CA 1
ATOM 1623 C C . THR A 1 210 ? -9.468 30.255 20.987 1.00 87.75 210 THR A C 1
ATOM 1625 O O . THR A 1 210 ? -8.985 30.276 19.855 1.00 87.75 210 THR A O 1
ATOM 1628 N N . LYS A 1 211 ? -9.714 29.108 21.628 1.00 89.25 211 LYS A N 1
ATOM 1629 C CA . LYS A 1 211 ? -9.434 27.789 21.048 1.00 89.25 211 LYS A CA 1
ATOM 1630 C C . LYS A 1 211 ? -10.284 27.497 19.808 1.00 89.25 211 LYS A C 1
ATOM 1632 O O . LYS A 1 211 ? -9.772 26.959 18.829 1.00 89.25 211 LYS A O 1
ATOM 1637 N N . GLN A 1 212 ? -11.567 27.858 19.830 1.00 87.69 212 GLN A N 1
ATOM 1638 C CA . GLN A 1 212 ? -12.461 27.671 18.686 1.00 87.69 212 GLN A CA 1
ATOM 1639 C C . GLN A 1 212 ? -12.045 28.542 17.494 1.00 87.69 212 GLN A C 1
ATOM 1641 O O . GLN A 1 212 ? -12.025 28.055 16.363 1.00 87.69 212 GLN A O 1
ATOM 1646 N N . VAL A 1 213 ? -11.671 29.799 17.747 1.00 91.25 213 VAL A N 1
ATOM 1647 C CA . VAL A 1 213 ? -11.156 30.701 16.708 1.00 91.25 213 VAL A CA 1
ATOM 1648 C C . VAL A 1 213 ? -9.852 30.158 16.125 1.00 91.25 213 VAL A C 1
ATOM 1650 O O . VAL A 1 213 ? -9.729 30.095 14.906 1.00 91.25 213 VAL A O 1
ATOM 1653 N N . PHE A 1 214 ? -8.917 29.696 16.961 1.00 85.00 214 PHE A N 1
ATOM 1654 C CA . PHE A 1 214 ? -7.638 29.158 16.489 1.00 85.00 214 PHE A CA 1
ATOM 1655 C C . PHE A 1 214 ? -7.823 27.930 15.585 1.00 85.00 214 PHE A C 1
ATOM 1657 O O . PHE A 1 214 ? -7.336 27.925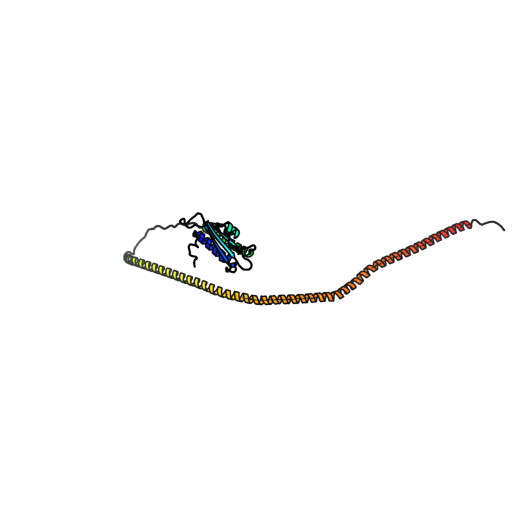 14.457 1.00 85.00 214 PHE A O 1
ATOM 1664 N N . ASN A 1 215 ? -8.623 26.950 16.017 1.00 80.75 215 ASN A N 1
ATOM 1665 C CA . ASN A 1 215 ? -8.913 25.753 15.219 1.00 80.75 215 ASN A CA 1
ATOM 1666 C C . ASN A 1 215 ? -9.645 26.083 13.901 1.00 80.75 215 ASN A C 1
ATOM 1668 O O . ASN A 1 215 ? -9.443 25.420 12.883 1.00 80.75 215 ASN A O 1
ATOM 1672 N N . GLY A 1 216 ? -10.512 27.103 13.909 1.00 81.38 216 GLY A N 1
ATOM 1673 C CA . GLY A 1 216 ? -11.210 27.572 12.712 1.00 81.38 216 GLY A CA 1
ATOM 1674 C C . GLY A 1 216 ? -10.275 28.254 11.710 1.00 81.38 216 GLY A C 1
ATOM 1675 O O . GLY A 1 216 ? -10.331 27.957 10.515 1.00 81.38 216 GLY A O 1
ATOM 1676 N N . VAL A 1 217 ? -9.390 29.131 12.195 1.00 85.62 217 VAL A N 1
ATOM 1677 C CA . VAL A 1 217 ? -8.381 29.821 11.375 1.00 85.62 217 VAL A CA 1
ATOM 1678 C C . VAL A 1 217 ? -7.400 28.819 10.776 1.00 85.62 217 VAL A C 1
ATOM 1680 O O . VAL A 1 217 ? -7.135 28.878 9.580 1.00 85.62 217 VAL A O 1
ATOM 1683 N N . GLU A 1 218 ? -6.930 27.858 11.568 1.00 78.56 218 GLU A N 1
ATOM 1684 C CA . GLU A 1 218 ? -6.045 26.786 11.117 1.00 78.56 218 GLU A CA 1
ATOM 1685 C C . GLU A 1 218 ? -6.687 25.971 9.981 1.00 78.56 218 GLU A C 1
ATOM 1687 O O . GLU A 1 218 ? -6.105 25.836 8.904 1.00 78.56 218 GLU A O 1
ATOM 1692 N N . SER A 1 219 ? -7.935 25.518 10.151 1.00 78.12 219 SER A N 1
ATOM 1693 C CA . SER A 1 219 ? -8.653 24.774 9.104 1.00 78.12 219 SER A CA 1
ATOM 1694 C C . SER A 1 219 ? -8.871 25.596 7.826 1.00 78.12 219 SER A C 1
ATOM 1696 O O . SER A 1 219 ? -8.790 25.056 6.720 1.00 78.12 219 SER A O 1
ATOM 1698 N N . CYS A 1 220 ? -9.127 26.900 7.961 1.00 77.19 220 CYS A N 1
ATOM 1699 C CA . CYS A 1 220 ? -9.296 27.805 6.826 1.00 77.19 220 CYS A CA 1
ATOM 1700 C C . CYS A 1 220 ? -7.975 28.019 6.072 1.00 77.19 220 CYS A C 1
ATOM 1702 O O . CYS A 1 220 ? -7.941 27.880 4.849 1.00 77.19 220 CYS A O 1
ATOM 1704 N N . LEU A 1 221 ? -6.876 28.267 6.793 1.00 76.94 221 LEU A N 1
ATOM 1705 C CA . LEU A 1 221 ? -5.539 28.416 6.215 1.00 76.94 221 LEU A CA 1
ATOM 1706 C C . LEU A 1 221 ? -5.085 27.139 5.502 1.00 76.94 221 LEU A C 1
ATOM 1708 O O . LEU A 1 221 ? -4.543 27.229 4.403 1.00 76.94 221 LEU A O 1
ATOM 1712 N N . TYR A 1 222 ? -5.366 25.958 6.060 1.00 75.12 222 TYR A N 1
ATOM 1713 C CA . TYR A 1 222 ? -5.041 24.692 5.400 1.00 75.12 222 TYR A CA 1
ATOM 1714 C C . TYR A 1 222 ? -5.837 24.470 4.111 1.00 75.12 222 TYR A C 1
ATOM 1716 O O . TYR A 1 222 ? -5.255 24.044 3.115 1.00 75.12 222 TYR A O 1
ATOM 1724 N N . ARG A 1 223 ? -7.139 24.793 4.083 1.00 76.50 223 ARG A N 1
ATOM 1725 C CA . ARG A 1 223 ? -7.948 24.686 2.851 1.00 76.50 223 ARG A CA 1
ATOM 1726 C C . ARG A 1 223 ? -7.533 25.697 1.788 1.00 76.50 223 ARG A C 1
ATOM 1728 O O . ARG A 1 223 ? -7.514 25.367 0.606 1.00 76.50 223 ARG A O 1
ATOM 1735 N N . LEU A 1 224 ? -7.208 26.924 2.193 1.00 76.56 224 LEU A N 1
ATOM 1736 C CA . LEU A 1 224 ? -6.758 27.957 1.263 1.00 76.56 224 LEU A CA 1
ATOM 1737 C C . LEU A 1 224 ? -5.360 27.629 0.718 1.00 76.56 224 LEU A C 1
ATOM 1739 O O . LEU A 1 224 ? -5.098 27.790 -0.475 1.00 76.56 224 LEU A O 1
ATOM 1743 N N . GLY A 1 225 ? -4.482 27.107 1.578 1.00 73.25 225 GLY A N 1
ATOM 1744 C CA . GLY A 1 225 ? -3.143 26.652 1.220 1.00 73.25 225 GLY A CA 1
ATOM 1745 C C . GLY A 1 225 ? -3.156 25.452 0.275 1.00 73.25 225 GLY A C 1
ATOM 1746 O O . GLY A 1 225 ? -2.425 25.461 -0.713 1.00 73.25 225 GLY A O 1
ATOM 1747 N N . SER A 1 226 ? -4.017 24.456 0.510 1.00 72.69 226 SER A N 1
ATOM 1748 C CA . SER A 1 226 ? -4.112 23.275 -0.360 1.00 72.69 226 SER A CA 1
ATOM 1749 C C . SER A 1 226 ? -4.629 23.621 -1.758 1.00 72.69 226 SER A C 1
ATOM 1751 O O . SER A 1 226 ? -4.044 23.187 -2.751 1.00 72.69 226 SER A O 1
ATOM 1753 N N . ALA A 1 227 ? -5.654 24.473 -1.856 1.00 74.75 227 ALA A N 1
ATOM 1754 C CA . ALA A 1 227 ? -6.148 24.966 -3.139 1.00 74.75 227 ALA A CA 1
ATOM 1755 C C . ALA A 1 227 ? -5.067 25.766 -3.884 1.00 74.75 227 ALA A C 1
ATOM 1757 O O . ALA A 1 227 ? -4.819 25.526 -5.063 1.00 74.75 227 ALA A O 1
ATOM 1758 N N . THR A 1 228 ? -4.360 26.658 -3.188 1.00 77.31 228 THR A N 1
ATOM 1759 C CA . THR A 1 228 ? -3.288 27.471 -3.783 1.00 77.31 228 THR A CA 1
ATOM 1760 C C . THR A 1 228 ? -2.133 26.603 -4.293 1.00 77.31 228 THR A C 1
ATOM 1762 O O . THR A 1 228 ? -1.660 26.807 -5.410 1.00 77.31 228 THR A O 1
ATOM 1765 N N . MET A 1 229 ? -1.723 25.580 -3.535 1.00 76.31 229 MET A N 1
ATOM 1766 C CA . MET A 1 229 ? -0.674 24.645 -3.961 1.00 76.31 229 MET A CA 1
ATOM 1767 C C . MET A 1 229 ? -1.072 23.815 -5.184 1.00 76.31 229 MET A C 1
ATOM 1769 O O . MET A 1 229 ? -0.221 23.559 -6.032 1.00 76.31 229 MET A O 1
ATOM 1773 N N . SER A 1 230 ? -2.352 23.461 -5.334 1.00 76.75 230 SER A N 1
ATOM 1774 C CA . SER A 1 230 ? -2.827 22.758 -6.535 1.00 76.75 230 SER A CA 1
ATOM 1775 C C . SER A 1 230 ? -2.676 23.598 -7.810 1.00 76.75 230 SER A C 1
ATOM 1777 O O . SER A 1 230 ? -2.233 23.079 -8.834 1.00 76.75 230 SER A O 1
ATOM 1779 N N . TYR A 1 231 ? -2.929 24.911 -7.737 1.00 81.81 231 TYR A N 1
ATOM 1780 C CA . TYR A 1 231 ? -2.711 25.814 -8.869 1.00 81.81 231 TYR A CA 1
ATOM 1781 C C . TYR A 1 231 ? -1.226 25.958 -9.205 1.00 81.81 231 TYR A C 1
ATOM 1783 O O . TYR A 1 231 ? -0.864 25.926 -10.377 1.00 81.81 231 TYR A O 1
ATOM 1791 N N . PHE A 1 232 ? -0.352 26.068 -8.200 1.00 79.38 232 PHE A N 1
ATOM 1792 C CA . PHE A 1 232 ? 1.092 26.144 -8.439 1.00 79.38 232 PHE A CA 1
ATOM 1793 C C . PHE A 1 232 ? 1.668 24.852 -9.027 1.00 79.38 232 PHE A C 1
ATOM 1795 O O . PHE A 1 232 ? 2.521 24.931 -9.909 1.00 79.38 232 PHE A O 1
ATOM 1802 N N . LEU A 1 233 ? 1.195 23.680 -8.592 1.00 77.19 233 LEU A N 1
ATOM 1803 C CA . LEU A 1 233 ? 1.604 22.397 -9.169 1.00 77.19 233 LEU A CA 1
ATOM 1804 C C . LEU A 1 233 ? 1.137 22.256 -10.623 1.00 77.19 233 LEU A C 1
ATOM 1806 O O . LEU A 1 233 ? 1.947 21.904 -11.476 1.00 77.19 233 LEU A O 1
ATOM 1810 N N . ALA A 1 234 ? -0.114 22.620 -10.923 1.00 76.81 234 ALA A N 1
ATOM 1811 C CA . ALA A 1 234 ? -0.641 22.596 -12.289 1.00 76.81 234 ALA A CA 1
ATOM 1812 C C . ALA A 1 234 ? 0.107 23.570 -13.219 1.00 76.81 234 ALA A C 1
ATOM 1814 O O . ALA A 1 234 ? 0.484 23.215 -14.333 1.00 76.81 234 ALA A O 1
ATOM 1815 N N . ILE A 1 235 ? 0.392 24.790 -12.747 1.00 78.81 235 ILE A N 1
ATOM 1816 C CA . ILE A 1 235 ? 1.199 25.762 -13.501 1.00 78.81 235 ILE A CA 1
ATOM 1817 C C . ILE A 1 235 ? 2.630 25.239 -13.685 1.00 78.81 235 ILE A C 1
ATOM 1819 O O . ILE A 1 235 ? 3.196 25.400 -14.763 1.00 78.81 235 ILE A O 1
ATOM 1823 N N . GLY A 1 236 ? 3.213 24.601 -12.665 1.00 79.62 236 GLY A N 1
ATOM 1824 C CA . GLY A 1 236 ? 4.556 24.024 -12.715 1.00 79.62 236 GLY A CA 1
ATOM 1825 C C . GLY A 1 236 ? 4.694 22.886 -13.728 1.00 79.62 236 GLY A C 1
ATOM 1826 O O . GLY A 1 236 ? 5.695 22.834 -14.441 1.00 79.62 236 GLY A O 1
ATOM 1827 N N . GLU A 1 237 ? 3.691 22.014 -13.838 1.00 76.38 237 GLU A N 1
ATOM 1828 C CA . GLU A 1 237 ? 3.666 20.917 -14.814 1.00 76.38 237 GLU A CA 1
ATOM 1829 C C . GLU A 1 237 ? 3.626 21.444 -16.255 1.00 76.38 237 GLU A C 1
ATOM 1831 O O . GLU A 1 237 ? 4.443 21.052 -17.098 1.00 76.38 237 GLU A O 1
ATOM 1836 N N . GLU A 1 238 ? 2.761 22.424 -16.522 1.00 75.25 238 GLU A N 1
ATOM 1837 C CA . GLU A 1 238 ? 2.669 23.050 -17.840 1.00 75.25 238 GLU A CA 1
ATOM 1838 C C . GLU A 1 238 ? 3.941 23.837 -18.189 1.00 75.25 238 GLU A C 1
ATOM 1840 O O . GLU A 1 238 ? 4.470 23.694 -19.298 1.00 75.25 238 GLU A O 1
ATOM 1845 N N . LEU A 1 239 ? 4.505 24.597 -17.237 1.00 77.75 239 LEU A N 1
ATOM 1846 C CA . LEU A 1 239 ? 5.749 25.344 -17.448 1.00 77.75 239 LEU A CA 1
ATOM 1847 C C . LEU A 1 239 ? 6.964 24.436 -17.636 1.00 77.75 239 LEU A C 1
ATOM 1849 O O . LEU A 1 239 ? 7.873 24.828 -18.359 1.00 77.75 239 LEU A O 1
ATOM 1853 N N . ALA A 1 240 ? 7.006 23.259 -17.007 1.00 75.69 240 ALA A N 1
ATOM 1854 C CA . ALA A 1 240 ? 8.094 22.292 -17.165 1.00 75.69 240 ALA A CA 1
ATOM 1855 C C . ALA A 1 240 ? 8.001 21.527 -18.497 1.00 75.69 240 ALA A C 1
ATOM 1857 O O . ALA A 1 240 ? 9.026 21.161 -19.087 1.00 75.69 240 ALA A O 1
ATOM 1858 N N . SER A 1 241 ? 6.789 21.338 -19.027 1.00 75.44 241 SER A N 1
ATOM 1859 C CA . SER A 1 241 ? 6.570 20.640 -20.299 1.00 75.44 241 SER A CA 1
ATOM 1860 C C . SER A 1 241 ? 7.111 21.414 -21.517 1.00 75.44 241 SER A C 1
ATOM 1862 O O . SER A 1 241 ? 7.583 20.813 -22.491 1.00 75.44 241 SER A O 1
ATOM 1864 N N . ILE A 1 242 ? 7.094 22.749 -21.461 1.00 79.44 242 ILE A N 1
ATOM 1865 C CA . ILE A 1 242 ? 7.549 23.649 -22.532 1.00 79.44 242 ILE A CA 1
ATOM 1866 C C . ILE A 1 242 ? 9.071 23.544 -22.776 1.00 79.44 242 ILE A C 1
ATOM 1868 O O . ILE A 1 242 ? 9.464 23.214 -23.902 1.00 79.44 242 ILE A O 1
ATOM 1872 N N . PRO A 1 243 ? 9.959 23.747 -21.780 1.00 84.31 243 PRO A N 1
ATOM 1873 C CA . PRO A 1 243 ? 11.398 23.607 -21.961 1.00 84.31 243 PRO A CA 1
ATOM 1874 C C . PRO A 1 243 ? 11.793 22.165 -22.280 1.00 84.31 243 PRO A C 1
ATOM 1876 O O . PRO A 1 243 ? 12.739 21.967 -23.038 1.00 84.31 243 PRO A O 1
ATOM 1879 N N . TRP A 1 244 ? 11.054 21.151 -21.812 1.00 80.19 244 TRP A N 1
ATOM 1880 C CA . TRP A 1 244 ? 11.322 19.755 -22.179 1.00 80.19 244 TRP A CA 1
ATOM 1881 C C . TRP A 1 244 ? 11.139 19.498 -23.683 1.00 80.19 244 TRP A C 1
ATOM 1883 O O . TRP A 1 244 ? 11.955 18.822 -24.321 1.00 80.19 244 TRP A O 1
ATOM 1893 N N . LYS A 1 245 ? 10.102 20.088 -24.293 1.00 85.19 245 LYS A N 1
ATOM 1894 C CA . LYS A 1 245 ? 9.892 20.037 -25.750 1.00 85.19 245 LYS A CA 1
ATOM 1895 C C . LYS A 1 245 ? 11.018 20.750 -26.502 1.00 85.19 245 LYS A C 1
ATOM 1897 O O . LYS A 1 245 ? 11.531 20.196 -27.476 1.00 85.19 245 LYS A O 1
ATOM 1902 N N . VAL A 1 246 ? 11.445 21.923 -26.029 1.00 87.00 246 VAL A N 1
ATOM 1903 C CA . VAL A 1 246 ? 12.578 22.666 -26.611 1.00 87.00 246 VAL A CA 1
ATOM 1904 C C . VAL A 1 246 ? 13.872 21.855 -26.501 1.00 87.00 246 VAL A C 1
ATOM 1906 O O . VAL A 1 246 ? 14.569 21.675 -27.498 1.00 87.00 246 VAL A O 1
ATOM 1909 N N . LEU A 1 247 ? 14.149 21.265 -25.338 1.00 88.31 247 LEU A N 1
ATOM 1910 C CA . LEU A 1 247 ? 15.317 20.419 -25.096 1.00 88.31 247 LEU A CA 1
ATOM 1911 C C . LEU A 1 247 ? 15.358 19.225 -26.057 1.00 88.31 247 LEU A C 1
ATOM 1913 O O . LEU A 1 247 ? 16.400 18.926 -26.644 1.00 88.31 247 LEU A O 1
ATOM 1917 N N . LYS A 1 248 ? 14.212 18.577 -26.299 1.00 89.31 248 LYS A N 1
ATOM 1918 C CA . LYS A 1 248 ? 14.105 17.465 -27.256 1.00 89.31 248 LYS A CA 1
ATOM 1919 C C . LYS A 1 248 ? 14.470 17.888 -28.683 1.00 89.31 248 LYS A C 1
ATOM 1921 O O . LYS A 1 248 ? 15.096 17.110 -29.408 1.00 89.31 248 LYS A O 1
ATOM 1926 N N . VAL A 1 249 ? 14.097 19.100 -29.094 1.00 92.19 249 VAL A N 1
ATOM 1927 C CA . VAL A 1 249 ? 14.471 19.664 -30.401 1.00 92.19 249 VAL A CA 1
ATOM 1928 C C . VAL A 1 249 ? 15.963 20.000 -30.436 1.00 92.19 249 VAL A C 1
ATOM 1930 O O . VAL A 1 249 ? 16.648 19.597 -31.376 1.00 92.19 249 VAL A O 1
ATOM 1933 N N . VAL A 1 250 ? 16.498 20.628 -29.387 1.00 90.69 250 VAL A N 1
ATOM 1934 C CA . VAL A 1 250 ? 17.928 20.960 -29.263 1.00 90.69 250 VAL A CA 1
ATOM 1935 C C . VAL A 1 250 ? 18.803 19.706 -29.366 1.00 90.69 250 VAL A C 1
ATOM 1937 O O . VAL A 1 250 ? 19.754 19.686 -30.144 1.00 90.69 250 VAL A O 1
ATOM 1940 N N . VAL A 1 251 ? 18.441 18.608 -28.695 1.00 92.06 251 VAL A N 1
ATOM 1941 C CA . VAL A 1 251 ? 19.173 17.329 -28.792 1.00 92.06 251 VAL A CA 1
ATOM 1942 C C . VAL A 1 251 ? 19.171 16.771 -30.221 1.00 92.06 251 VAL A C 1
ATOM 1944 O O . VAL A 1 251 ? 20.176 16.217 -30.674 1.00 92.06 251 VAL A O 1
ATOM 1947 N N . LYS A 1 252 ? 18.064 16.910 -30.965 1.00 91.38 252 LYS A N 1
ATOM 1948 C CA . LYS A 1 252 ? 18.013 16.494 -32.378 1.00 91.38 252 LYS A CA 1
ATOM 1949 C C . LYS A 1 252 ? 18.941 17.344 -33.249 1.00 91.38 252 LYS A C 1
ATOM 1951 O O . LYS A 1 252 ? 19.651 16.774 -34.076 1.00 91.38 252 LYS A O 1
ATOM 1956 N N . ILE A 1 253 ? 18.971 18.660 -33.031 1.00 92.56 253 ILE A N 1
ATOM 1957 C CA . ILE A 1 253 ? 19.845 19.593 -33.756 1.00 92.56 253 ILE A CA 1
ATOM 1958 C C . ILE A 1 253 ? 21.317 19.285 -33.459 1.00 92.56 253 ILE A C 1
ATOM 1960 O O . ILE A 1 253 ? 22.095 19.099 -34.391 1.00 92.56 253 ILE A O 1
ATOM 1964 N N . ILE A 1 254 ? 21.689 19.126 -32.186 1.00 91.38 254 ILE A N 1
ATOM 1965 C CA . ILE A 1 254 ? 23.061 18.779 -31.779 1.00 91.38 254 ILE A CA 1
ATOM 1966 C C . ILE A 1 254 ? 23.503 17.468 -32.433 1.00 91.38 254 ILE A C 1
ATOM 1968 O O . ILE A 1 254 ? 24.601 17.387 -32.980 1.00 91.38 254 ILE A O 1
ATOM 1972 N N . ARG A 1 255 ? 22.640 16.444 -32.450 1.00 91.62 255 ARG A N 1
ATOM 1973 C CA . ARG A 1 255 ? 22.953 15.165 -33.104 1.00 91.62 255 ARG A CA 1
ATOM 1974 C C . ARG A 1 255 ? 23.163 15.324 -34.614 1.00 91.62 255 ARG A C 1
ATOM 1976 O O . ARG A 1 255 ? 24.029 14.652 -35.173 1.00 91.62 255 ARG A O 1
ATOM 1983 N N . ALA A 1 256 ? 22.392 16.186 -35.276 1.00 92.31 256 ALA A N 1
ATOM 1984 C CA . ALA A 1 256 ? 22.571 16.482 -36.696 1.00 92.31 256 ALA A CA 1
ATOM 1985 C C . ALA A 1 256 ? 23.897 17.215 -36.957 1.00 92.31 256 ALA A C 1
ATOM 1987 O O . ALA A 1 256 ? 24.663 16.790 -37.821 1.00 92.31 256 ALA A O 1
ATOM 1988 N N . ILE A 1 257 ? 24.214 18.238 -36.158 1.00 91.81 257 ILE A N 1
ATOM 1989 C CA . ILE A 1 257 ? 25.482 18.980 -36.241 1.00 91.81 257 ILE A CA 1
ATOM 1990 C C . ILE A 1 257 ? 26.670 18.043 -36.011 1.00 91.81 257 ILE A C 1
ATOM 1992 O O . ILE A 1 257 ? 27.626 18.067 -36.780 1.00 91.81 257 ILE A O 1
ATOM 1996 N N . LEU A 1 258 ? 26.594 17.156 -35.015 1.00 91.25 258 LEU A N 1
ATOM 1997 C CA . LEU A 1 258 ? 27.656 16.193 -34.727 1.00 91.25 258 LEU A CA 1
ATOM 1998 C C . LEU A 1 258 ? 27.908 15.242 -35.905 1.00 91.25 258 LEU A C 1
ATOM 2000 O O . LEU A 1 258 ? 29.059 14.931 -36.210 1.00 91.25 258 LEU A O 1
ATOM 2004 N N . ARG A 1 259 ? 26.851 14.806 -36.608 1.00 92.00 259 ARG A N 1
ATOM 2005 C CA . ARG A 1 259 ? 27.006 14.010 -37.838 1.00 92.00 259 ARG A CA 1
ATOM 2006 C C . ARG A 1 259 ? 27.715 14.803 -38.930 1.00 92.00 259 ARG A C 1
ATOM 2008 O O . ARG A 1 259 ? 28.642 14.272 -39.532 1.00 92.00 259 ARG A O 1
ATOM 2015 N N . ILE A 1 260 ? 27.316 16.055 -39.155 1.00 90.31 260 ILE A N 1
ATOM 2016 C CA . ILE A 1 260 ? 27.939 16.929 -40.160 1.00 90.31 260 ILE A CA 1
ATOM 2017 C C . ILE A 1 260 ? 29.421 17.138 -39.831 1.00 90.31 260 ILE A C 1
ATOM 2019 O O . ILE A 1 260 ? 30.273 16.950 -40.697 1.00 90.31 260 ILE A O 1
ATOM 2023 N N . LEU A 1 261 ? 29.745 17.434 -38.572 1.00 89.19 261 LEU A N 1
ATOM 2024 C CA . LEU A 1 261 ? 31.120 17.617 -38.118 1.00 89.19 261 LEU A CA 1
ATOM 2025 C C . LEU A 1 261 ? 31.952 16.337 -38.284 1.00 89.19 261 LEU A C 1
ATOM 2027 O O . LEU A 1 261 ? 33.085 16.399 -38.752 1.00 89.19 261 LEU A O 1
ATOM 2031 N N . CYS A 1 262 ? 31.386 15.167 -37.976 1.00 86.44 262 CYS A N 1
ATOM 2032 C CA . CYS A 1 262 ? 32.051 13.881 -38.192 1.00 86.44 262 CYS A CA 1
ATOM 2033 C C . CYS A 1 262 ? 32.322 13.617 -39.685 1.00 86.44 262 CYS A C 1
ATOM 2035 O O . CYS A 1 262 ? 33.394 13.128 -40.048 1.00 86.44 262 CYS A O 1
ATOM 2037 N N . CYS A 1 263 ? 31.378 13.963 -40.564 1.00 86.69 263 CYS A N 1
ATOM 2038 C CA . CYS A 1 263 ? 31.556 13.870 -42.012 1.00 86.69 263 CYS A C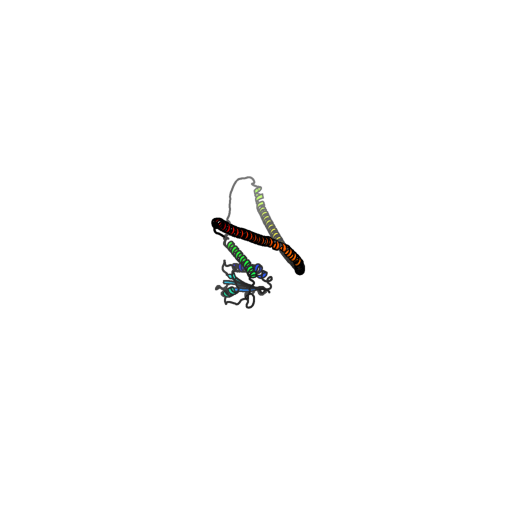A 1
ATOM 2039 C C . CYS A 1 263 ? 32.662 14.808 -42.514 1.00 86.69 263 CYS A C 1
ATOM 2041 O O . CYS A 1 263 ? 33.528 14.362 -43.270 1.00 86.69 263 CYS A O 1
ATOM 2043 N N . LEU A 1 264 ? 32.670 16.065 -42.060 1.00 87.12 264 LEU A N 1
ATOM 2044 C CA . LEU A 1 264 ? 33.709 17.041 -42.393 1.00 87.12 264 LEU A CA 1
ATOM 2045 C C . LEU A 1 264 ? 35.082 16.578 -41.907 1.00 87.12 264 LEU A C 1
ATOM 2047 O O . LEU A 1 264 ? 36.030 16.577 -42.685 1.00 87.12 264 LEU A O 1
ATOM 2051 N N . LEU A 1 265 ? 35.178 16.095 -40.667 1.00 86.19 265 LEU A N 1
ATOM 2052 C CA . LEU A 1 265 ? 36.421 15.568 -40.115 1.00 86.19 265 LEU A CA 1
ATOM 2053 C C . LEU A 1 265 ? 36.946 14.395 -40.951 1.00 86.19 265 LEU A C 1
ATOM 2055 O O . LEU A 1 265 ? 38.108 14.391 -41.336 1.00 86.19 265 LEU A O 1
ATOM 2059 N N . LYS A 1 266 ? 36.088 13.437 -41.325 1.00 82.44 266 LYS A N 1
ATOM 2060 C CA . LYS A 1 266 ? 36.479 12.322 -42.208 1.00 82.44 266 LYS A CA 1
ATOM 2061 C C . LYS A 1 266 ? 36.941 12.787 -43.589 1.00 82.44 266 LYS A C 1
ATOM 2063 O O . LYS A 1 266 ? 37.803 12.136 -44.178 1.00 82.44 266 LYS A O 1
ATOM 2068 N N . ALA A 1 267 ? 36.350 13.849 -44.130 1.00 87.00 267 ALA A N 1
ATOM 2069 C CA . ALA A 1 267 ? 36.763 14.418 -45.409 1.00 87.00 267 ALA A CA 1
ATOM 2070 C C . ALA A 1 267 ? 38.136 15.093 -45.286 1.00 87.00 267 ALA A C 1
ATOM 2072 O O . ALA A 1 267 ? 39.041 14.774 -46.051 1.00 87.00 267 ALA A O 1
ATOM 2073 N N . VAL A 1 268 ? 38.323 15.933 -44.268 1.00 84.88 268 VAL A N 1
ATOM 2074 C CA . VAL A 1 268 ? 39.587 16.622 -43.974 1.00 84.88 268 VAL A CA 1
ATOM 2075 C C . VAL A 1 268 ? 40.710 15.621 -43.693 1.00 84.88 268 VAL A C 1
ATOM 2077 O O . VAL A 1 268 ? 41.774 15.722 -44.295 1.00 84.88 268 VAL A O 1
ATOM 2080 N N . CYS A 1 269 ? 40.463 14.590 -42.878 1.00 79.50 269 CYS A N 1
ATOM 2081 C CA . CYS A 1 269 ? 41.426 13.514 -42.633 1.00 79.50 269 CYS A CA 1
ATOM 2082 C C . CYS A 1 269 ? 41.802 12.753 -43.914 1.00 79.50 269 CYS A C 1
ATOM 2084 O O . CYS A 1 269 ? 42.949 12.341 -44.058 1.00 79.50 269 CYS A O 1
ATOM 2086 N N . ARG A 1 270 ? 40.868 12.574 -44.861 1.00 81.56 270 ARG A N 1
ATOM 2087 C CA . ARG A 1 270 ? 41.171 11.959 -46.164 1.00 81.56 270 ARG A CA 1
ATOM 2088 C C . ARG A 1 270 ? 42.018 12.871 -47.049 1.00 81.56 270 ARG A C 1
ATOM 2090 O O . ARG A 1 270 ? 42.994 12.397 -47.619 1.00 81.56 270 ARG A O 1
ATOM 2097 N N . VAL A 1 271 ? 41.673 14.156 -47.131 1.00 83.31 271 VAL A N 1
ATOM 2098 C CA . VAL A 1 271 ? 42.403 15.143 -47.944 1.00 83.31 271 VAL A CA 1
ATOM 2099 C C . VAL A 1 271 ? 43.817 15.361 -47.413 1.00 83.31 271 VAL A C 1
ATOM 2101 O O . VAL A 1 271 ? 44.747 15.372 -48.205 1.00 83.31 271 VAL A O 1
ATOM 2104 N N . LEU A 1 272 ? 43.997 15.472 -46.093 1.00 76.62 272 LEU A N 1
ATOM 2105 C CA . LEU A 1 272 ? 45.312 15.612 -45.452 1.00 76.62 272 LEU A CA 1
ATOM 2106 C C . LEU A 1 272 ? 46.108 14.303 -45.431 1.00 76.62 272 LEU A C 1
ATOM 2108 O O . LEU A 1 272 ? 47.334 14.335 -45.445 1.00 76.62 272 LEU A O 1
ATOM 2112 N N . GLY A 1 273 ? 45.441 13.147 -45.427 1.00 73.00 273 GLY A N 1
ATOM 2113 C CA . GLY A 1 273 ? 46.109 11.846 -45.411 1.00 73.00 273 GLY A CA 1
ATOM 2114 C C . GLY A 1 273 ? 46.979 11.589 -46.643 1.00 73.00 273 GLY A C 1
ATOM 2115 O O . GLY A 1 273 ? 47.991 10.905 -46.528 1.00 73.00 273 GLY A O 1
ATOM 2116 N N . ILE A 1 274 ? 46.620 12.154 -47.799 1.00 74.56 274 ILE A N 1
ATOM 2117 C CA . ILE A 1 274 ? 47.392 12.026 -49.043 1.00 74.56 274 ILE A CA 1
ATOM 2118 C C . ILE A 1 274 ? 48.739 12.776 -48.946 1.00 74.56 274 ILE A C 1
ATOM 2120 O O . ILE A 1 274 ? 49.771 12.114 -49.029 1.00 74.56 274 ILE A O 1
ATOM 2124 N N . PRO A 1 275 ? 48.790 14.104 -48.705 1.00 76.62 275 PRO A N 1
ATOM 2125 C CA . PRO A 1 275 ? 50.049 14.834 -48.585 1.00 76.62 275 PRO A CA 1
ATOM 2126 C C . PRO A 1 275 ? 50.863 14.408 -47.364 1.00 76.62 275 PRO A C 1
ATOM 2128 O O . PRO A 1 275 ? 52.082 14.376 -47.458 1.00 76.62 275 PRO A O 1
ATOM 2131 N N . VAL A 1 276 ? 50.232 14.029 -46.245 1.00 76.50 276 VAL A N 1
ATOM 2132 C CA . VAL A 1 276 ? 50.962 13.536 -45.064 1.00 76.50 276 VAL A CA 1
ATOM 2133 C C . VAL A 1 276 ? 51.643 12.198 -45.348 1.00 76.50 276 VAL A C 1
ATOM 2135 O O . VAL A 1 276 ? 52.802 12.044 -44.981 1.00 76.50 276 VAL A O 1
ATOM 2138 N N . ARG A 1 277 ? 50.985 11.248 -46.031 1.00 74.75 277 ARG A N 1
ATOM 2139 C CA . ARG A 1 277 ? 51.640 9.992 -46.446 1.00 74.75 277 ARG A CA 1
ATOM 2140 C C . ARG A 1 277 ? 52.801 10.257 -47.392 1.00 74.75 277 ARG A C 1
ATOM 2142 O O . ARG A 1 277 ? 53.874 9.727 -47.159 1.00 74.75 277 ARG A O 1
ATOM 2149 N N . VAL A 1 278 ? 52.620 11.144 -48.369 1.00 76.94 278 VAL A N 1
ATOM 2150 C CA . VAL A 1 278 ? 53.707 11.548 -49.273 1.00 76.94 278 VAL A CA 1
ATOM 2151 C C . VAL A 1 278 ? 54.861 12.189 -48.498 1.00 76.94 278 VAL A C 1
ATOM 2153 O O . VAL A 1 278 ? 56.011 11.857 -48.750 1.00 76.94 278 VAL A O 1
ATOM 2156 N N . LEU A 1 279 ? 54.586 13.059 -47.520 1.00 76.06 279 LEU A N 1
ATOM 2157 C CA . LEU A 1 279 ? 55.629 13.661 -46.684 1.00 76.06 279 LEU A CA 1
ATOM 2158 C C . LEU A 1 279 ? 56.370 12.610 -45.844 1.00 76.06 279 LEU A C 1
ATOM 2160 O O . LEU A 1 279 ? 57.583 12.700 -45.693 1.00 76.06 279 LEU A O 1
ATOM 2164 N N . VAL A 1 280 ? 55.649 11.624 -45.303 1.00 73.81 280 VAL A N 1
ATOM 2165 C CA . VAL A 1 280 ? 56.221 10.508 -44.532 1.00 73.81 280 VAL A CA 1
ATOM 2166 C C . VAL A 1 280 ? 57.054 9.587 -45.431 1.00 73.81 280 VAL A C 1
ATOM 2168 O O . VAL A 1 280 ? 58.154 9.199 -45.045 1.00 73.81 280 VAL A O 1
ATOM 2171 N N . ASP A 1 281 ? 56.599 9.295 -46.647 1.00 70.25 281 ASP A N 1
ATOM 2172 C CA . ASP A 1 281 ? 57.345 8.505 -47.634 1.00 70.25 281 ASP A CA 1
ATOM 2173 C C . ASP A 1 281 ? 58.609 9.252 -48.106 1.00 70.25 281 ASP A C 1
ATOM 2175 O O . ASP A 1 281 ? 59.688 8.674 -48.219 1.00 70.25 281 ASP A O 1
ATOM 2179 N N . VAL A 1 282 ? 58.524 10.574 -48.286 1.00 72.81 282 VAL A N 1
ATOM 2180 C CA . VAL A 1 282 ? 59.684 11.429 -48.589 1.00 72.81 282 VAL A CA 1
ATOM 2181 C C . VAL A 1 282 ? 60.637 11.530 -47.396 1.00 72.81 282 VAL A C 1
ATOM 2183 O O . VAL A 1 282 ? 61.845 11.562 -47.598 1.00 72.81 282 VAL A O 1
ATOM 2186 N N . ALA A 1 283 ? 60.142 11.541 -46.157 1.00 67.06 283 ALA A N 1
ATOM 2187 C CA . ALA A 1 283 ? 60.978 11.569 -44.955 1.00 67.06 283 ALA A CA 1
ATOM 2188 C C . ALA A 1 283 ? 61.635 10.210 -44.637 1.00 67.06 283 ALA A C 1
ATOM 2190 O O . ALA A 1 283 ? 62.693 10.171 -44.009 1.00 67.06 283 ALA A O 1
ATOM 2191 N N . THR A 1 284 ? 61.045 9.095 -45.076 1.00 63.84 284 THR A N 1
ATOM 2192 C CA . THR A 1 284 ? 61.630 7.746 -44.938 1.00 63.84 284 THR A CA 1
ATOM 2193 C C . THR A 1 284 ? 62.647 7.429 -46.038 1.00 63.84 284 THR A C 1
ATOM 2195 O O . THR A 1 284 ? 63.560 6.630 -45.814 1.00 63.84 284 THR A O 1
ATOM 2198 N N . PHE A 1 285 ? 62.571 8.103 -47.190 1.00 61.41 285 PHE A N 1
ATOM 2199 C CA . PHE A 1 285 ? 63.505 7.929 -48.309 1.00 61.41 285 PHE A CA 1
ATOM 2200 C C . PHE A 1 285 ? 64.992 8.166 -47.940 1.00 61.41 285 PHE A C 1
ATOM 2202 O O . PHE A 1 285 ? 65.825 7.322 -48.289 1.00 61.41 285 PHE A O 1
ATOM 2209 N N . PRO A 1 286 ? 65.364 9.229 -47.188 1.00 60.59 286 PRO A N 1
ATOM 2210 C CA . PRO A 1 286 ? 66.732 9.439 -46.707 1.00 60.59 286 PRO A CA 1
ATOM 2211 C C . PRO A 1 286 ? 67.172 8.403 -45.669 1.00 60.59 286 PRO A C 1
ATOM 2213 O O . PRO A 1 286 ? 68.342 8.034 -45.617 1.00 60.59 286 PRO A O 1
ATOM 2216 N N . MET A 1 287 ? 66.247 7.902 -44.845 1.00 58.56 287 MET A N 1
ATOM 2217 C CA . MET A 1 287 ? 66.577 6.959 -43.770 1.00 58.56 287 MET A CA 1
ATOM 2218 C C . MET A 1 287 ? 66.999 5.587 -44.310 1.00 58.56 287 MET A C 1
ATOM 2220 O O . MET A 1 287 ? 67.901 4.961 -43.754 1.00 58.56 287 MET A O 1
ATOM 2224 N N . HIS A 1 288 ? 66.425 5.136 -45.429 1.00 57.31 288 HIS A N 1
ATOM 2225 C CA . HIS A 1 288 ? 66.824 3.875 -46.064 1.00 57.31 288 HIS A CA 1
ATOM 2226 C C . HIS A 1 288 ? 68.078 3.993 -46.943 1.00 57.31 288 HIS A C 1
ATOM 2228 O O . HIS A 1 288 ? 68.848 3.037 -47.033 1.00 57.31 288 HIS A O 1
ATOM 2234 N N . THR A 1 289 ? 68.342 5.159 -47.540 1.00 59.09 289 THR A N 1
ATOM 2235 C CA . THR A 1 289 ? 69.563 5.390 -48.337 1.00 59.09 289 THR A CA 1
ATOM 2236 C C . THR A 1 289 ? 70.802 5.613 -47.467 1.00 59.09 289 THR A C 1
ATOM 2238 O O . THR A 1 289 ? 71.869 5.088 -47.787 1.00 59.09 289 THR A O 1
ATOM 2241 N N . ILE A 1 290 ? 70.668 6.290 -46.321 1.00 60.28 290 ILE A N 1
ATOM 2242 C CA . ILE A 1 290 ? 71.770 6.468 -45.357 1.00 60.28 290 ILE A CA 1
ATOM 2243 C C . ILE A 1 290 ? 72.145 5.135 -44.680 1.00 60.28 290 ILE A C 1
ATOM 2245 O O . ILE A 1 290 ? 73.315 4.908 -44.381 1.00 60.28 290 ILE A O 1
ATOM 2249 N N . GLY A 1 291 ? 71.190 4.213 -44.505 1.00 59.56 291 GLY A N 1
ATOM 2250 C CA . GLY A 1 291 ? 71.446 2.884 -43.935 1.00 59.56 291 GLY A CA 1
ATOM 2251 C C . GLY A 1 291 ? 72.214 1.915 -44.849 1.00 59.56 291 GLY A C 1
ATOM 2252 O O . GLY A 1 291 ? 72.915 1.039 -44.347 1.00 59.56 291 GLY A O 1
ATOM 2253 N N . ALA A 1 292 ? 72.127 2.070 -46.176 1.00 61.00 292 ALA A N 1
ATOM 2254 C CA . ALA A 1 292 ? 72.762 1.162 -47.142 1.00 61.00 292 ALA A CA 1
ATOM 2255 C C . ALA A 1 292 ? 74.198 1.569 -47.532 1.00 61.00 292 ALA A C 1
ATOM 2257 O O . ALA A 1 292 ? 75.030 0.708 -47.826 1.00 61.00 292 ALA A O 1
ATOM 2258 N N . ALA A 1 293 ? 74.516 2.867 -47.490 1.00 63.00 293 ALA A N 1
ATOM 2259 C CA . ALA A 1 293 ? 75.838 3.395 -47.834 1.00 63.00 293 ALA A CA 1
ATOM 2260 C C . ALA A 1 293 ? 77.018 2.772 -47.043 1.00 63.00 293 ALA A C 1
ATOM 2262 O O . ALA A 1 293 ? 78.016 2.415 -47.673 1.00 63.00 293 ALA A O 1
ATOM 2263 N N . PRO A 1 294 ? 76.952 2.566 -45.708 1.00 63.66 294 PRO A N 1
ATOM 2264 C CA . PRO A 1 294 ? 78.080 1.985 -44.975 1.00 63.66 294 PRO A CA 1
ATOM 2265 C C . PRO A 1 294 ? 78.307 0.495 -45.277 1.00 63.66 294 PRO A C 1
ATOM 2267 O O . PRO A 1 294 ? 79.440 0.028 -45.173 1.00 63.66 294 PRO A O 1
ATOM 2270 N N . ILE A 1 295 ? 77.272 -0.251 -45.682 1.00 67.12 295 ILE A N 1
ATOM 2271 C CA . ILE A 1 295 ? 77.383 -1.686 -45.997 1.00 67.12 295 ILE A CA 1
ATOM 2272 C C . ILE A 1 295 ? 78.109 -1.872 -47.333 1.00 67.12 295 ILE A C 1
ATOM 2274 O O . ILE A 1 295 ? 79.081 -2.618 -47.411 1.00 67.12 295 ILE A O 1
ATOM 2278 N N . VAL A 1 296 ? 77.717 -1.108 -48.356 1.00 70.44 296 VAL A N 1
ATOM 2279 C CA . VAL A 1 296 ? 78.344 -1.179 -49.685 1.00 70.44 296 VAL A CA 1
ATOM 2280 C C . VAL A 1 296 ? 79.796 -0.688 -49.644 1.00 70.44 296 VAL A C 1
ATOM 2282 O O . VAL A 1 296 ? 80.674 -1.318 -50.231 1.00 70.44 296 VAL A O 1
ATOM 2285 N N . CYS A 1 297 ? 80.092 0.382 -48.896 1.00 69.50 297 CYS A N 1
ATOM 2286 C CA . CYS A 1 297 ? 81.473 0.839 -48.708 1.00 69.50 297 CYS A CA 1
ATOM 2287 C C . CYS A 1 297 ? 82.348 -0.205 -47.995 1.00 69.50 297 CYS A C 1
ATOM 2289 O O . CYS A 1 297 ? 83.522 -0.347 -48.341 1.00 69.50 297 CYS A O 1
ATOM 2291 N N . LYS A 1 298 ? 81.793 -0.953 -47.030 1.00 72.38 298 LYS A N 1
ATOM 2292 C CA . LYS A 1 298 ? 82.512 -2.032 -46.340 1.00 72.38 298 LYS A CA 1
ATOM 2293 C C . LYS A 1 298 ? 82.859 -3.174 -47.298 1.00 72.38 298 LYS A C 1
ATOM 2295 O O . LYS A 1 298 ? 84.004 -3.620 -47.297 1.00 72.38 298 LYS A O 1
ATOM 2300 N N . ASP A 1 299 ? 81.922 -3.597 -48.139 1.00 76.94 299 ASP A N 1
ATOM 2301 C CA . ASP A 1 299 ? 82.150 -4.699 -49.080 1.00 76.94 299 ASP A CA 1
ATOM 2302 C C . ASP A 1 299 ? 83.139 -4.316 -50.191 1.00 76.94 299 ASP A C 1
ATOM 2304 O O . ASP A 1 299 ? 84.014 -5.110 -50.541 1.00 76.94 299 ASP A O 1
ATOM 2308 N N . ILE A 1 300 ? 83.086 -3.072 -50.686 1.00 75.19 300 ILE A N 1
ATOM 2309 C CA . ILE A 1 300 ? 84.068 -2.558 -51.655 1.00 75.19 300 ILE A CA 1
ATOM 2310 C C . ILE A 1 300 ? 85.467 -2.490 -51.029 1.00 75.19 300 ILE A C 1
ATOM 2312 O O . ILE A 1 300 ? 86.436 -2.897 -51.666 1.00 75.19 300 ILE A O 1
ATOM 2316 N N . ALA A 1 301 ? 85.592 -2.015 -49.786 1.00 74.00 301 ALA A N 1
ATOM 2317 C CA . ALA A 1 301 ? 86.883 -1.938 -49.103 1.00 74.00 301 ALA A CA 1
ATOM 2318 C C . ALA A 1 301 ? 87.493 -3.328 -48.854 1.00 74.00 301 ALA A C 1
ATOM 2320 O O . ALA A 1 301 ? 88.691 -3.519 -49.067 1.00 74.00 301 ALA A O 1
ATOM 2321 N N . VAL A 1 302 ? 86.677 -4.310 -48.456 1.00 76.19 302 VAL A N 1
ATOM 2322 C CA . VAL A 1 302 ? 87.120 -5.703 -48.275 1.00 76.19 302 VAL A CA 1
ATOM 2323 C C . VAL A 1 302 ? 87.505 -6.335 -49.616 1.00 76.19 302 VAL A C 1
ATOM 2325 O O . VAL A 1 302 ? 88.543 -6.990 -49.701 1.00 76.19 302 VAL A O 1
ATOM 2328 N N . GLY A 1 303 ? 86.732 -6.094 -50.680 1.00 78.38 303 GLY A N 1
ATOM 2329 C CA . GLY A 1 303 ? 87.047 -6.571 -52.029 1.00 78.38 303 GLY A CA 1
ATOM 2330 C C . GLY A 1 303 ? 88.344 -5.979 -52.589 1.00 78.38 303 GLY A C 1
ATOM 2331 O O . GLY A 1 303 ? 89.184 -6.712 -53.112 1.00 78.38 303 GLY A O 1
ATOM 2332 N N . LEU A 1 304 ? 88.551 -4.668 -52.427 1.00 78.06 304 LEU A N 1
ATOM 2333 C CA . LEU A 1 304 ? 89.777 -3.989 -52.855 1.00 78.06 304 LEU A CA 1
ATOM 2334 C C . LEU A 1 304 ? 90.992 -4.461 -52.042 1.00 78.06 304 LEU A C 1
ATOM 2336 O O . LEU A 1 304 ? 92.054 -4.701 -52.612 1.00 78.06 304 LEU A O 1
ATOM 2340 N N . GLY A 1 305 ? 90.827 -4.656 -50.730 1.00 76.12 305 GLY A N 1
ATOM 2341 C CA . GLY A 1 305 ? 91.862 -5.223 -49.865 1.00 76.12 305 GLY A CA 1
ATOM 2342 C C . GLY A 1 305 ? 92.272 -6.632 -50.299 1.00 76.12 305 GLY A C 1
ATOM 2343 O O . GLY A 1 305 ? 93.461 -6.902 -50.449 1.00 76.12 305 GLY A O 1
ATOM 2344 N N . GLY A 1 306 ? 91.299 -7.500 -50.594 1.00 78.00 306 GLY A N 1
ATOM 2345 C CA . GLY A 1 306 ? 91.560 -8.850 -51.102 1.00 78.00 306 GLY A CA 1
ATOM 2346 C C . GLY A 1 306 ? 92.285 -8.861 -52.452 1.00 78.00 306 GLY A C 1
ATOM 2347 O O . GLY A 1 306 ? 93.217 -9.642 -52.644 1.00 78.00 306 GLY A O 1
ATOM 2348 N N . ALA A 1 307 ? 91.918 -7.961 -53.370 1.00 77.25 307 ALA A N 1
ATOM 2349 C CA . ALA A 1 307 ? 92.592 -7.830 -54.663 1.00 77.25 307 ALA A CA 1
ATOM 2350 C C . ALA A 1 307 ? 94.051 -7.367 -54.516 1.00 77.25 307 ALA A C 1
ATOM 2352 O O . ALA A 1 307 ? 94.936 -7.910 -55.177 1.00 77.25 307 ALA A O 1
ATOM 2353 N N . ILE A 1 308 ? 94.318 -6.405 -53.626 1.00 77.62 308 ILE A N 1
ATOM 2354 C CA . ILE A 1 308 ? 95.680 -5.934 -53.335 1.00 77.62 308 ILE A CA 1
ATOM 2355 C C . ILE A 1 308 ? 96.515 -7.058 -52.704 1.00 77.62 308 ILE A C 1
ATOM 2357 O O . ILE A 1 308 ? 97.659 -7.252 -53.111 1.00 77.62 308 ILE A O 1
ATOM 2361 N N . SER A 1 309 ? 95.950 -7.838 -51.776 1.00 73.19 309 SER A N 1
ATOM 2362 C CA . SER A 1 309 ? 96.635 -8.996 -51.184 1.00 73.19 309 SER A CA 1
ATOM 2363 C C . SER A 1 309 ? 97.018 -10.044 -52.229 1.00 73.19 309 SER A C 1
ATOM 2365 O O . SER A 1 309 ? 98.172 -10.461 -52.263 1.00 73.19 309 SER A O 1
ATOM 2367 N N . LEU A 1 310 ? 96.104 -10.405 -53.137 1.00 82.94 310 LEU A N 1
ATOM 2368 C CA . LEU A 1 310 ? 96.411 -11.338 -54.228 1.00 82.94 310 LEU A CA 1
ATOM 2369 C C . LEU A 1 310 ? 97.506 -10.812 -55.160 1.00 82.94 310 LEU A C 1
ATOM 2371 O O . LEU A 1 310 ? 98.321 -11.586 -55.657 1.00 82.94 310 LEU A O 1
ATOM 2375 N N . LEU A 1 311 ? 97.534 -9.502 -55.400 1.00 80.06 311 LEU A N 1
ATOM 2376 C CA . LEU A 1 311 ? 98.530 -8.876 -56.262 1.00 80.06 311 LEU A CA 1
ATOM 2377 C C . LEU A 1 311 ? 99.924 -8.910 -55.620 1.00 80.06 311 LEU A C 1
ATOM 2379 O O . LEU A 1 311 ? 100.902 -9.213 -56.305 1.00 80.06 311 LEU A O 1
ATOM 2383 N N . PHE A 1 312 ? 100.012 -8.685 -54.306 1.00 78.31 312 PHE A N 1
ATOM 2384 C CA . PHE A 1 312 ? 101.252 -8.877 -53.554 1.00 78.31 312 PHE A CA 1
ATOM 2385 C C . PHE A 1 312 ? 101.679 -10.346 -53.512 1.00 78.31 312 PHE A C 1
ATOM 2387 O O . PHE A 1 312 ? 102.841 -10.623 -53.798 1.00 78.31 312 PHE A O 1
ATOM 2394 N N . ASP A 1 313 ? 100.774 -11.288 -53.243 1.00 77.69 313 ASP A N 1
ATOM 2395 C CA . ASP A 1 313 ? 101.103 -12.720 -53.229 1.00 77.69 313 ASP A CA 1
ATOM 2396 C C . ASP A 1 313 ? 101.579 -13.214 -54.603 1.00 77.69 313 ASP A C 1
ATOM 2398 O O . ASP A 1 313 ? 102.541 -13.976 -54.691 1.00 77.69 313 ASP A O 1
ATOM 2402 N N . ALA A 1 314 ? 100.976 -12.736 -55.695 1.00 78.69 314 ALA A N 1
ATOM 2403 C CA . ALA A 1 314 ? 101.431 -13.036 -57.050 1.00 78.69 314 ALA A CA 1
ATOM 2404 C C . ALA A 1 314 ? 102.806 -12.413 -57.351 1.00 78.69 314 ALA A C 1
ATOM 2406 O O . ALA A 1 314 ? 103.673 -13.072 -57.931 1.00 78.69 314 ALA A O 1
ATOM 2407 N N . ALA A 1 315 ? 103.045 -11.165 -56.937 1.00 77.38 315 ALA A N 1
ATOM 2408 C CA . ALA A 1 315 ? 104.336 -10.501 -57.112 1.00 77.38 315 ALA A CA 1
ATOM 2409 C C . ALA A 1 315 ? 105.448 -11.189 -56.298 1.00 77.38 315 ALA A C 1
ATOM 2411 O O . ALA A 1 315 ? 106.519 -11.476 -56.830 1.00 77.38 315 ALA A O 1
ATOM 2412 N N . PHE A 1 316 ? 105.191 -11.531 -55.035 1.00 74.38 316 PHE A N 1
ATOM 2413 C CA . PHE A 1 316 ? 106.150 -12.251 -54.197 1.00 74.38 316 PHE A CA 1
ATOM 2414 C C . PHE A 1 316 ? 106.334 -13.703 -54.642 1.00 74.38 316 PHE A C 1
ATOM 2416 O O . PHE A 1 316 ? 107.462 -14.192 -54.642 1.00 74.38 316 PHE A O 1
ATOM 2423 N N . GLY A 1 317 ? 105.274 -14.380 -55.088 1.00 73.75 317 GLY A N 1
ATOM 2424 C CA . GLY A 1 317 ? 105.350 -15.734 -55.637 1.00 73.75 317 GLY A CA 1
ATOM 2425 C C . GLY A 1 317 ? 106.187 -15.800 -56.917 1.00 73.75 317 GLY A C 1
ATOM 2426 O O . GLY A 1 317 ? 107.063 -16.658 -57.042 1.00 73.75 317 GLY A O 1
ATOM 2427 N N . THR A 1 318 ? 105.988 -14.854 -57.838 1.00 75.62 318 THR A N 1
ATOM 2428 C CA . THR A 1 318 ? 106.783 -14.762 -59.076 1.00 75.62 318 THR A CA 1
ATOM 2429 C C . THR A 1 318 ? 108.228 -14.354 -58.806 1.00 75.62 318 THR A C 1
ATOM 2431 O O . THR A 1 318 ? 109.136 -14.945 -59.391 1.00 75.62 318 THR A O 1
ATOM 2434 N N . MET A 1 319 ? 108.482 -13.422 -57.878 1.00 71.06 319 MET A N 1
ATOM 2435 C CA . MET A 1 319 ? 109.849 -13.116 -57.445 1.00 71.06 319 MET A CA 1
ATOM 2436 C C . MET A 1 319 ? 110.510 -14.328 -56.786 1.00 71.06 319 MET A C 1
ATOM 2438 O O . MET A 1 319 ? 111.652 -14.635 -57.112 1.00 71.06 319 MET A O 1
ATOM 2442 N N . GLY A 1 320 ? 109.799 -15.066 -55.931 1.00 70.12 320 GLY A N 1
ATOM 2443 C CA . GLY A 1 320 ? 110.288 -16.296 -55.308 1.00 70.12 320 GLY A CA 1
ATOM 2444 C C . GLY A 1 320 ? 110.697 -17.359 -56.332 1.00 70.12 320 GLY A C 1
ATOM 2445 O O . GLY A 1 320 ? 111.779 -17.939 -56.211 1.00 70.12 320 GLY A O 1
ATOM 2446 N N . SER A 1 321 ? 109.899 -17.566 -57.388 1.00 68.25 321 SER A N 1
ATOM 2447 C CA . SER A 1 321 ? 110.269 -18.489 -58.470 1.00 68.25 321 SER A CA 1
ATOM 2448 C C . SER A 1 321 ? 111.452 -17.974 -59.291 1.00 68.25 321 SER A C 1
ATOM 2450 O O . SER A 1 321 ? 112.334 -18.750 -59.650 1.00 68.25 321 SER A O 1
ATOM 2452 N N . LEU A 1 322 ? 111.515 -16.666 -59.563 1.00 73.75 322 LEU A N 1
ATOM 2453 C CA . LEU A 1 322 ? 112.644 -16.041 -60.261 1.00 73.75 322 LEU A CA 1
ATOM 2454 C C . LEU A 1 322 ? 113.941 -16.171 -59.460 1.00 73.75 322 LEU A C 1
ATOM 2456 O O . LEU A 1 322 ? 114.964 -16.552 -60.024 1.00 73.75 322 LEU A O 1
ATOM 2460 N N . PHE A 1 323 ? 113.897 -15.945 -58.146 1.00 70.50 323 PHE A N 1
ATOM 2461 C CA . PHE A 1 323 ? 115.037 -16.160 -57.259 1.00 70.50 323 PHE A CA 1
ATOM 2462 C C . PHE A 1 323 ? 115.467 -17.632 -57.237 1.00 70.50 323 PHE A C 1
ATOM 2464 O O . PHE A 1 323 ? 116.666 -17.897 -57.285 1.00 70.50 323 PHE A O 1
ATOM 2471 N N . GLN A 1 324 ? 114.537 -18.596 -57.254 1.00 72.00 324 GLN A N 1
ATOM 2472 C CA . GLN A 1 324 ? 114.890 -20.017 -57.392 1.00 72.00 324 GLN A CA 1
ATOM 2473 C C . GLN A 1 324 ? 115.549 -20.340 -58.740 1.00 72.00 324 GLN A C 1
ATOM 2475 O O . GLN A 1 324 ? 116.527 -21.090 -58.775 1.00 72.00 324 GLN A O 1
ATOM 2480 N N . VAL A 1 325 ? 115.057 -19.772 -59.845 1.00 76.50 325 VAL A N 1
ATOM 2481 C CA . VAL A 1 325 ? 115.647 -19.961 -61.180 1.00 76.50 325 VAL A CA 1
ATOM 2482 C C . VAL A 1 325 ? 117.040 -19.338 -61.251 1.00 76.50 325 VAL A C 1
ATOM 2484 O O . VAL A 1 325 ? 117.971 -19.997 -61.706 1.00 76.50 325 VAL A O 1
ATOM 2487 N N . ILE A 1 326 ? 117.220 -18.116 -60.746 1.00 73.88 326 ILE A N 1
ATOM 2488 C CA . ILE A 1 326 ? 118.530 -17.455 -60.686 1.00 73.88 326 ILE A CA 1
ATOM 2489 C C . ILE A 1 326 ? 119.485 -18.264 -59.808 1.00 73.88 326 ILE A C 1
ATOM 2491 O O . ILE A 1 326 ? 120.605 -18.535 -60.229 1.00 73.88 326 ILE A O 1
ATOM 2495 N N . PHE A 1 327 ? 119.047 -18.735 -58.638 1.00 70.25 327 PHE A N 1
ATOM 2496 C CA . PHE A 1 327 ? 119.878 -19.565 -57.766 1.00 70.25 327 PHE A CA 1
ATOM 2497 C C . PHE A 1 327 ? 120.265 -20.894 -58.436 1.00 70.25 327 PHE A C 1
ATOM 2499 O O . PHE A 1 327 ? 121.416 -21.317 -58.350 1.00 70.25 327 PHE A O 1
ATOM 2506 N N . SER A 1 328 ? 119.342 -21.522 -59.172 1.00 69.75 328 SER A N 1
ATOM 2507 C CA . SER A 1 328 ? 119.599 -22.714 -59.992 1.00 69.75 328 SER A CA 1
ATOM 2508 C C . SER A 1 328 ? 120.613 -22.446 -61.111 1.00 69.75 328 SER A C 1
ATOM 2510 O O . SER A 1 328 ? 121.551 -23.224 -61.292 1.00 69.75 328 SER A O 1
ATOM 2512 N N . ILE A 1 329 ? 120.490 -21.322 -61.822 1.00 73.44 329 ILE A N 1
ATOM 2513 C CA . ILE A 1 329 ? 121.411 -20.916 -62.893 1.00 73.44 329 ILE A CA 1
ATOM 2514 C C . ILE A 1 329 ? 122.793 -20.572 -62.326 1.00 73.44 329 ILE A C 1
ATOM 2516 O O . ILE A 1 329 ? 123.790 -21.051 -62.860 1.00 73.44 329 ILE A O 1
ATOM 2520 N N . CYS A 1 330 ? 122.879 -19.831 -61.219 1.00 69.00 330 CYS A N 1
ATOM 2521 C CA . CYS A 1 330 ? 124.138 -19.569 -60.519 1.00 69.00 330 CYS A CA 1
ATOM 2522 C C . CYS A 1 330 ? 124.796 -20.871 -60.050 1.00 69.00 330 CYS A C 1
ATOM 2524 O O . CYS A 1 330 ? 126.004 -21.034 -60.211 1.00 69.00 330 CYS A O 1
ATOM 2526 N N . LYS A 1 331 ? 124.015 -21.840 -59.554 1.00 67.06 331 LYS A N 1
ATOM 2527 C CA . LYS A 1 331 ? 124.527 -23.167 -59.189 1.00 67.06 331 LYS A CA 1
ATOM 2528 C C . LYS A 1 331 ? 125.005 -23.939 -60.425 1.00 67.06 331 LYS A C 1
ATOM 2530 O O . LYS A 1 331 ? 126.053 -24.569 -60.376 1.00 67.06 331 LYS A O 1
ATOM 2535 N N . ARG A 1 332 ? 124.306 -23.846 -61.560 1.00 63.34 332 ARG A N 1
ATOM 2536 C CA . ARG A 1 332 ? 124.677 -24.527 -62.813 1.00 63.34 332 ARG A CA 1
ATOM 2537 C C . ARG A 1 332 ? 125.898 -23.907 -63.497 1.00 63.34 332 ARG A C 1
ATOM 2539 O O . ARG A 1 332 ? 126.702 -24.648 -64.043 1.00 63.34 332 ARG A O 1
ATOM 2546 N N . ILE A 1 333 ? 126.062 -22.586 -63.451 1.00 63.06 333 ILE A N 1
ATOM 2547 C CA . ILE A 1 333 ? 127.215 -21.861 -64.015 1.00 63.06 333 ILE A CA 1
ATOM 2548 C C . ILE A 1 333 ? 128.436 -21.982 -63.098 1.00 63.06 333 ILE A C 1
ATOM 2550 O O . ILE A 1 333 ? 129.533 -22.229 -63.592 1.00 63.06 333 ILE A O 1
ATOM 2554 N N . GLY A 1 334 ? 128.249 -21.930 -61.775 1.00 58.88 334 GLY A N 1
ATOM 2555 C CA . GLY A 1 334 ? 129.316 -22.208 -60.809 1.00 58.88 334 GLY A CA 1
ATOM 2556 C C . GLY A 1 334 ? 129.909 -23.617 -60.953 1.00 58.88 334 GLY A C 1
ATOM 2557 O O . GLY A 1 334 ? 131.099 -23.798 -60.726 1.00 58.88 334 GLY A O 1
ATOM 2558 N N . TYR A 1 335 ? 129.110 -24.593 -61.402 1.00 55.12 335 TYR A N 1
ATOM 2559 C CA . TYR A 1 335 ? 129.573 -25.951 -61.716 1.00 55.12 335 TYR A CA 1
ATOM 2560 C C . TYR A 1 335 ? 130.126 -26.128 -63.144 1.00 55.12 335 TYR A C 1
ATOM 2562 O O . TYR A 1 335 ? 130.776 -27.136 -63.404 1.00 55.12 335 TYR A O 1
ATOM 2570 N N . ARG A 1 336 ? 129.878 -25.194 -64.079 1.00 51.59 336 ARG A N 1
ATOM 2571 C CA . ARG A 1 336 ? 130.273 -25.336 -65.498 1.00 51.59 336 ARG A CA 1
ATOM 2572 C C . ARG A 1 336 ? 131.546 -24.578 -65.872 1.00 51.59 336 ARG A C 1
ATOM 2574 O O . ARG A 1 336 ? 132.197 -24.957 -66.835 1.00 51.59 336 ARG A O 1
ATOM 2581 N N . VAL A 1 337 ? 131.943 -23.560 -65.107 1.00 53.06 337 VAL A N 1
ATOM 2582 C CA . VAL A 1 337 ? 133.237 -22.874 -65.314 1.00 53.06 337 VAL A CA 1
ATOM 2583 C C . VAL A 1 337 ? 134.422 -23.740 -64.851 1.00 53.06 337 VAL A C 1
ATOM 2585 O O . VAL A 1 337 ? 135.557 -23.502 -65.244 1.00 53.06 337 VAL A O 1
ATOM 2588 N N . THR A 1 338 ? 134.173 -24.800 -64.081 1.00 49.03 338 THR A N 1
ATOM 2589 C CA . THR A 1 338 ? 135.206 -25.715 -63.579 1.00 49.03 338 THR A CA 1
ATOM 2590 C C . THR A 1 338 ? 135.436 -26.974 -64.429 1.00 49.03 338 THR A C 1
ATOM 2592 O O . THR A 1 338 ? 136.313 -27.747 -64.057 1.00 49.03 338 THR A O 1
ATOM 2595 N N . PHE A 1 339 ? 134.728 -27.197 -65.553 1.00 49.22 339 PHE A N 1
ATOM 2596 C CA . PHE A 1 339 ? 134.755 -28.511 -66.235 1.00 49.22 339 PHE A CA 1
ATOM 2597 C C . PHE A 1 339 ? 134.923 -28.576 -67.769 1.00 49.22 339 PHE A C 1
ATOM 2599 O O . PHE A 1 339 ? 134.819 -29.675 -68.294 1.00 49.22 339 PHE A O 1
ATOM 2606 N N . ASP A 1 340 ? 135.263 -27.498 -68.486 1.00 43.94 340 ASP A N 1
ATOM 2607 C CA . ASP A 1 340 ? 135.688 -27.602 -69.904 1.00 43.94 340 ASP A CA 1
ATOM 2608 C C . ASP A 1 340 ? 136.985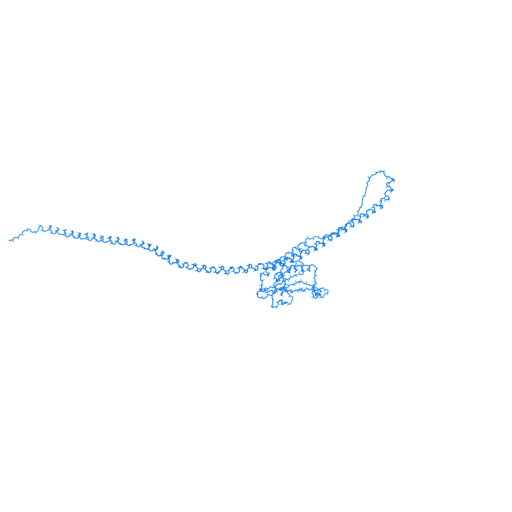 -26.810 -70.158 1.00 43.94 340 ASP A C 1
ATOM 2610 O O . ASP A 1 340 ? 137.025 -25.760 -70.797 1.00 43.94 340 ASP A O 1
ATOM 2614 N N . ASN A 1 341 ? 138.067 -27.339 -69.588 1.00 45.56 341 ASN A N 1
ATOM 2615 C CA . ASN A 1 341 ? 139.424 -27.241 -70.118 1.00 45.56 341 ASN A CA 1
ATOM 2616 C C . ASN A 1 341 ? 139.699 -28.568 -70.857 1.00 45.56 341 ASN A C 1
ATOM 2618 O O . ASN A 1 341 ? 139.364 -29.613 -70.306 1.00 45.56 341 ASN A O 1
ATOM 2622 N N . SER A 1 342 ? 140.399 -28.512 -72.003 1.00 44.81 342 SER A N 1
ATOM 2623 C CA . SER A 1 342 ? 141.120 -29.591 -72.737 1.00 44.81 342 SER A CA 1
ATOM 2624 C C . SER A 1 342 ? 140.436 -30.371 -73.896 1.00 44.81 342 SER A C 1
ATOM 2626 O O . SER A 1 342 ? 139.448 -31.065 -73.691 1.00 44.81 342 SER A O 1
ATOM 2628 N N . GLY A 1 343 ? 141.063 -30.310 -75.097 1.00 39.72 343 GLY A N 1
ATOM 2629 C CA . GLY A 1 343 ? 141.007 -31.306 -76.203 1.00 39.72 343 GLY A CA 1
ATOM 2630 C C . GLY A 1 343 ? 140.505 -30.799 -77.578 1.00 39.72 343 GLY A C 1
ATOM 2631 O O . GLY A 1 343 ? 139.305 -30.816 -77.808 1.00 39.72 343 GLY A O 1
ATOM 2632 N N . GLU A 1 344 ? 141.336 -30.161 -78.423 1.00 41.50 344 GLU A N 1
ATOM 2633 C CA . GLU A 1 344 ? 142.056 -30.702 -79.621 1.00 41.50 344 GLU A CA 1
ATOM 2634 C C . GLU A 1 344 ? 141.260 -30.802 -80.956 1.00 41.50 344 GLU A C 1
ATOM 2636 O O . GLU A 1 344 ? 140.572 -31.794 -81.188 1.00 41.50 344 GLU A O 1
ATOM 2641 N N . LEU A 1 345 ? 141.391 -29.787 -81.840 1.00 35.94 345 LEU A N 1
ATOM 2642 C CA . LEU A 1 345 ? 141.944 -29.801 -83.225 1.00 35.94 345 LEU A CA 1
ATOM 2643 C C . LEU A 1 345 ? 141.746 -28.442 -83.921 1.00 35.94 345 LEU A C 1
ATOM 2645 O O . LEU A 1 345 ? 140.597 -27.945 -83.936 1.00 35.94 345 LEU A O 1
#

Radius of gyration: 60.68 Å; chains: 1; bounding box: 167×79×160 Å

pLDDT: mean 78.35, std 16.82, range [26.11, 96.81]

InterPro domains:
  IPR039015 Endonuclease domain-containing 1 protein [PTHR21472] (2-342)
  IPR044925 His-Me finger superfamily [SSF54060] (2-127)
  IPR044929 DNA/RNA non-specific endonuclease superfamily [G3DSA:3.40.570.10] (1-107)
  IPR060501 ENDOD1 C-terminal coiled-coil domain [PF28501] (184-338)

Secondary structure (DSSP, 8-state):
--TTSGGG-----HHHHHHHHHHHHHHIIIIITTTTGGGTTEEEEEEEEEEEEEETTTEEEEEEEEEEEEE--TT--EEEEEEEESSTTPPEEEE-HHHHHHHSTT---TTTTSS-SS---HHHHHHHHHHHHHHHHHHHHHHHHHTT---PPP----------------TTHHHHHHHHHHHHHHHHHHHHHHHHHHHHHHHHHHHHHHHHHHHHHHHHHHHHHHHHHHHHHHHHHHHHHHHHHHHHHHHHHHHHHHHHHHHHHHHHHHHHHHHHHHHHHHHHHHHHHHHHHHHHHHHHHHHHHHHHHHHHHHHHHHHHHHHHHHHHHHHHHHTTTTS------

Foldseek 3Di:
DCCPDCVNDADADPVLVVLVVVLVVLLCVQAQCVLAVNCPQKDKDKDFAFDPDADVVPGGHGQKIKMKIWRQDPPFIAIKMWMFGRDPPTFIDIDRVQVVLVVHPPSDDPPPPGGDDPGHPVVSVVSSVVSSVVSRVVSNVVSVVVVPDDDDDDDDDDDDDDDYDDDDPPPPVVVVCCVVVVVVVVVVVVVVVVVVVVVVVVVVVVVVVVVVVVVVVVVVCVVVVVVVVVVVVVVVVVVVVVVVVVVVVVVVVVVVVVVVVVVVVVVVCVVVVVVVVVVVVVVCVVVVVVVCVVVVVVVVVVVVVVVVVVVVVVVVVVVVVVVVVVVVVCVVVVVVVPPDDDDDD

Organism: Ursus americanus (NCBI:txid9643)

Sequence (345 aa):
VATFALTNAAPMSPSFRQRWYRNLNSLMERALSPQCAGGEDLYIVTGAVPSERKLKDRVAVPASVWLAACCAAPGGGWAMGFVQHARDGDVIEDVMVGELEKLLPFKPRLFQGNCGGTEQDTERMKKILEVVNQVQDEERAVQTKEGARPLSSTKGPASAPTPEPAEERRSFLGKVMSFLATPVIRLFQLLYYVAVGILKNVMWVLWFLTKQVFNGVESCLYRLGSATMSYFLAIGEELASIPWKVLKVVVKIIRAILRILCCLLKAVCRVLGIPVRVLVDVATFPMHTIGAAPIVCKDIAVGLGGAISLLFDAAFGTMGSLFQVIFSICKRIGYRVTFDNSGEL